Protein AF-A0A4U7F693-F1 (afdb_monomer_lite)

pLDDT: mean 80.77, std 19.8, range [21.69, 98.38]

Foldseek 3Di:
DDDDDDDDPDDDFDFDQDPVPRDTDTDDDLPDDLVVVLVVVLVSQVVDPDAQAEAEAAECAVVCVNVNLVSSLVSLVSNVPRPSHPYYHYDHQDDPVCLVSVVVRDQLLPAQDAHPDCLLVLLVVCCVVPVPLSVLQLVCLVVLLVLLVQQPDQWDFLQSSVVSDPDDPDDSVSSNSNVVSVCSSQQWHWDDDDPDGTITGSVSHDVSSSSNSSNNSSNVVVVVVVVVVVVPPDDD

Structure (mmCIF, N/CA/C/O backbone):
data_AF-A0A4U7F693-F1
#
_entry.id   AF-A0A4U7F693-F1
#
loop_
_atom_site.group_PDB
_atom_site.id
_atom_site.type_symbol
_atom_site.label_atom_id
_atom_site.label_alt_id
_atom_site.label_comp_id
_atom_site.label_asym_id
_atom_site.label_entity_id
_atom_site.label_seq_id
_atom_site.pdbx_PDB_ins_code
_atom_site.Cartn_x
_atom_site.Cartn_y
_atom_site.Cartn_z
_atom_site.occupancy
_atom_site.B_iso_or_equiv
_atom_site.auth_seq_id
_atom_site.auth_comp_id
_atom_site.auth_asym_id
_atom_site.auth_atom_id
_atom_site.pdbx_PDB_model_num
ATOM 1 N N . MET A 1 1 ? 5.829 -13.234 32.205 1.00 26.48 1 MET A N 1
ATOM 2 C CA . MET A 1 1 ? 5.461 -14.668 32.197 1.00 26.48 1 MET A CA 1
ATOM 3 C C . MET A 1 1 ? 4.014 -14.759 31.736 1.00 26.48 1 MET A C 1
ATOM 5 O O . MET A 1 1 ? 3.114 -14.464 32.514 1.00 26.48 1 MET A O 1
ATOM 9 N N . VAL A 1 2 ? 3.798 -15.001 30.441 1.00 24.45 2 VAL A N 1
ATOM 10 C CA . VAL A 1 2 ? 2.456 -15.057 29.842 1.00 24.45 2 VAL A CA 1
ATOM 11 C C . VAL A 1 2 ? 1.837 -16.402 30.211 1.00 24.45 2 VAL A C 1
ATOM 13 O O . VAL A 1 2 ? 2.404 -17.449 29.915 1.00 24.45 2 VAL A O 1
ATOM 16 N N . SER A 1 3 ? 0.716 -16.358 30.927 1.00 21.69 3 SER A N 1
ATOM 17 C CA . SER A 1 3 ? -0.093 -17.530 31.256 1.00 21.69 3 SER A CA 1
ATOM 18 C C . SER A 1 3 ? -1.279 -17.539 30.303 1.00 21.69 3 SER A C 1
ATOM 20 O O . SER A 1 3 ? -2.212 -16.755 30.476 1.00 21.69 3 SER A O 1
ATOM 22 N N . ALA A 1 4 ? -1.209 -18.382 29.275 1.00 25.22 4 ALA A N 1
ATOM 23 C CA . ALA A 1 4 ? -2.356 -18.730 28.454 1.00 25.22 4 ALA A CA 1
ATOM 24 C C . ALA A 1 4 ? -3.187 -19.746 29.247 1.00 25.22 4 ALA A C 1
ATOM 26 O O . ALA A 1 4 ? -2.765 -20.885 29.440 1.00 25.22 4 ALA A O 1
ATOM 27 N N . SER A 1 5 ? -4.329 -19.318 29.782 1.00 26.62 5 SER A N 1
ATOM 28 C CA . SER A 1 5 ? -5.324 -20.246 30.316 1.00 26.62 5 SER A CA 1
ATOM 29 C C . SER A 1 5 ? -6.389 -20.475 29.256 1.00 26.62 5 SER A C 1
ATOM 31 O O . SER A 1 5 ? -7.189 -19.600 28.948 1.00 26.62 5 SER A O 1
ATOM 33 N N . ASP A 1 6 ? -6.324 -21.676 28.700 1.00 41.75 6 ASP A N 1
ATOM 34 C CA . ASP A 1 6 ? -7.321 -22.345 27.879 1.00 41.75 6 ASP A CA 1
ATOM 35 C C . ASP A 1 6 ? -8.628 -22.512 28.676 1.00 41.75 6 ASP A C 1
ATOM 37 O O . ASP A 1 6 ? -8.666 -23.277 29.637 1.00 41.75 6 ASP A O 1
ATOM 41 N N . THR A 1 7 ? -9.669 -21.740 28.344 1.00 31.69 7 THR A N 1
ATOM 42 C CA . THR A 1 7 ? -11.104 -21.924 28.672 1.00 31.69 7 THR A CA 1
ATOM 43 C C . THR A 1 7 ? -11.836 -20.847 27.843 1.00 31.69 7 THR A C 1
ATOM 45 O O . THR A 1 7 ? -11.577 -19.672 28.041 1.00 31.69 7 THR A O 1
ATOM 48 N N . THR A 1 8 ? -12.635 -21.117 26.805 1.00 30.45 8 THR A N 1
ATOM 49 C CA . THR A 1 8 ? -13.915 -21.835 26.838 1.00 30.45 8 THR A CA 1
ATOM 50 C C . THR A 1 8 ? -14.321 -22.248 25.417 1.00 30.45 8 THR A C 1
ATOM 52 O O . THR A 1 8 ? -14.407 -21.432 24.504 1.00 30.45 8 THR A O 1
ATOM 55 N N . ARG A 1 9 ? -14.661 -23.526 25.255 1.00 36.31 9 ARG A N 1
ATOM 56 C CA . ARG A 1 9 ? -15.407 -24.072 24.119 1.00 36.31 9 ARG A CA 1
ATOM 57 C C . ARG A 1 9 ? -16.904 -23.799 24.352 1.00 36.31 9 ARG A C 1
ATOM 59 O O . ARG A 1 9 ? -17.487 -24.463 25.202 1.00 36.31 9 ARG A O 1
ATOM 66 N N . GLY A 1 10 ? -17.516 -22.888 23.585 1.00 28.47 10 GLY A N 1
ATOM 67 C CA . GLY A 1 10 ? -18.976 -22.836 23.381 1.00 28.47 10 GLY A CA 1
ATOM 68 C C . GLY A 1 10 ? -19.676 -21.475 23.557 1.00 28.47 10 GLY A C 1
ATOM 69 O O . GLY A 1 10 ? -19.821 -21.016 24.679 1.00 28.47 10 GLY A O 1
ATOM 70 N N . ALA A 1 11 ? -20.221 -20.977 22.437 1.00 36.28 11 ALA A N 1
ATOM 71 C CA . ALA A 1 11 ? -21.417 -20.134 22.255 1.00 36.28 11 ALA A CA 1
ATOM 72 C C . ALA A 1 11 ? -21.461 -18.673 22.775 1.00 36.28 11 ALA A C 1
ATOM 74 O O . ALA A 1 11 ? -21.316 -18.414 23.963 1.00 36.28 11 ALA A O 1
ATOM 75 N N . VAL A 1 12 ? -21.893 -17.793 21.850 1.00 37.78 12 VAL A N 1
ATOM 76 C CA . VAL A 1 12 ? -22.294 -16.375 21.986 1.00 37.78 12 VAL A CA 1
ATOM 77 C C . VAL A 1 12 ? -21.113 -15.426 22.193 1.00 37.78 12 VAL A C 1
ATOM 79 O O . VAL A 1 12 ? -20.331 -15.620 23.114 1.00 37.78 12 VAL A O 1
ATOM 82 N N . GLY A 1 13 ? -20.977 -14.404 21.337 1.00 41.41 13 GLY A N 1
ATOM 83 C CA . GLY A 1 13 ? -19.987 -13.335 21.498 1.00 41.41 13 GLY A CA 1
ATOM 84 C C . GLY A 1 13 ? -19.999 -12.782 22.925 1.00 41.41 13 GLY A C 1
ATOM 85 O O . GLY A 1 13 ? -20.939 -12.110 23.343 1.00 41.41 13 GLY A O 1
ATOM 86 N N . THR A 1 14 ? -18.980 -13.131 23.710 1.00 43.97 14 THR A N 1
ATOM 87 C CA . THR A 1 14 ? -18.835 -12.702 25.102 1.00 43.97 14 THR A CA 1
ATOM 88 C C . THR A 1 14 ? -17.721 -11.678 25.184 1.00 43.97 14 THR A C 1
ATOM 90 O O . THR A 1 14 ? -16.554 -12.037 25.031 1.00 43.97 14 THR A O 1
ATOM 93 N N . THR A 1 15 ? -18.070 -10.429 25.486 1.00 44.75 15 THR A N 1
ATOM 94 C CA . THR A 1 15 ? -17.107 -9.454 25.998 1.00 44.75 15 THR A CA 1
ATOM 95 C C . THR A 1 15 ? -16.721 -9.875 27.415 1.00 44.75 15 THR A C 1
ATOM 97 O O . THR A 1 15 ? -17.548 -9.818 28.327 1.00 44.75 15 THR A O 1
ATOM 100 N N . GLN A 1 16 ? -15.490 -10.345 27.618 1.00 47.66 16 GLN A N 1
ATOM 101 C CA . GLN A 1 16 ? -14.958 -10.585 28.963 1.00 47.66 16 GLN A CA 1
ATOM 102 C C . GLN A 1 16 ? -14.008 -9.455 29.348 1.00 47.66 16 GLN A C 1
ATOM 104 O O . GLN A 1 16 ? -13.037 -9.182 28.646 1.00 47.66 16 GLN A O 1
ATOM 109 N N . VAL A 1 17 ? -14.296 -8.810 30.480 1.00 49.47 17 VAL A N 1
ATOM 110 C CA . VAL A 1 17 ? -13.458 -7.764 31.074 1.00 49.47 17 VAL A CA 1
ATOM 111 C C . VAL A 1 17 ? -12.673 -8.382 32.223 1.00 49.47 17 VAL A C 1
ATOM 113 O O . VAL A 1 17 ? -13.266 -8.874 33.184 1.00 49.47 17 VAL A O 1
ATOM 116 N N . VAL A 1 18 ? -11.341 -8.363 32.147 1.00 46.78 18 VAL A N 1
ATOM 117 C CA . VAL A 1 18 ? -10.473 -8.835 33.237 1.00 46.78 18 VAL A CA 1
ATOM 118 C C . VAL A 1 18 ? -10.241 -7.674 34.217 1.00 46.78 18 VAL A C 1
ATOM 120 O O . VAL A 1 18 ? -9.455 -6.771 33.908 1.00 46.78 18 VAL A O 1
ATOM 123 N N . PRO A 1 19 ? -10.856 -7.674 35.421 1.00 43.34 19 PRO A N 1
ATOM 124 C CA . PRO A 1 19 ? -10.928 -6.482 36.281 1.00 43.34 19 PRO A CA 1
ATOM 125 C C . PRO A 1 19 ? -9.562 -5.990 36.772 1.00 43.34 19 PRO A C 1
ATOM 127 O O . PRO A 1 19 ? -9.376 -4.815 37.061 1.00 43.34 19 PRO A O 1
ATOM 130 N N . SER A 1 20 ? -8.584 -6.892 36.866 1.00 40.19 20 SER A N 1
ATOM 131 C CA . SER A 1 20 ? -7.237 -6.599 37.372 1.00 40.19 20 SER A CA 1
ATOM 132 C C . SER A 1 20 ? -6.244 -6.205 36.273 1.00 40.19 20 SER A C 1
ATOM 134 O O . SER A 1 20 ? -5.098 -5.893 36.587 1.00 40.19 20 SER A O 1
ATOM 136 N N . ARG A 1 21 ? -6.648 -6.267 34.994 1.00 46.03 21 ARG A N 1
ATOM 137 C CA . ARG A 1 21 ? -5.764 -6.032 33.838 1.00 46.03 21 ARG A CA 1
ATOM 138 C C . ARG A 1 21 ? -6.321 -5.062 32.788 1.00 46.03 21 ARG A C 1
ATOM 140 O O . ARG A 1 21 ? -5.640 -4.862 31.794 1.00 46.03 21 ARG A O 1
ATOM 147 N N . ARG A 1 22 ? -7.499 -4.453 33.009 1.00 54.78 22 ARG A N 1
ATOM 148 C CA . ARG A 1 22 ? -8.154 -3.498 32.079 1.00 54.78 22 ARG A CA 1
ATOM 149 C C . ARG A 1 22 ? -8.199 -3.996 30.626 1.00 54.78 22 ARG A C 1
ATOM 151 O O . ARG A 1 22 ? -8.076 -3.217 29.693 1.00 54.78 22 ARG A O 1
ATOM 158 N N . LEU A 1 23 ? -8.331 -5.308 30.447 1.00 52.53 23 LEU A N 1
ATOM 159 C CA . LEU A 1 23 ? -8.380 -5.942 29.137 1.00 52.53 23 LEU A CA 1
ATOM 160 C C . LEU A 1 23 ? -9.830 -6.342 28.875 1.00 52.53 23 LEU A C 1
ATOM 162 O O . LEU A 1 23 ? -10.379 -7.147 29.636 1.00 52.53 23 LEU A O 1
ATOM 166 N N . ALA A 1 24 ? -10.431 -5.772 27.834 1.00 58.06 24 ALA A N 1
ATOM 167 C CA . ALA A 1 24 ? -11.693 -6.227 27.273 1.00 58.06 24 ALA A CA 1
ATOM 168 C C . ALA A 1 24 ? -11.386 -6.997 25.987 1.00 58.06 24 ALA A C 1
ATOM 170 O O . ALA A 1 24 ? -10.659 -6.505 25.130 1.00 58.06 24 ALA A O 1
ATOM 171 N N . TYR A 1 25 ? -11.914 -8.211 25.867 1.00 57.28 25 TYR A N 1
ATOM 172 C CA . TYR A 1 25 ? -11.802 -8.997 24.643 1.00 57.28 25 TYR A CA 1
ATOM 173 C C . TYR A 1 25 ? -13.195 -9.300 24.113 1.00 57.28 25 TYR A C 1
ATOM 175 O O . TYR A 1 25 ? -14.030 -9.810 24.862 1.00 57.28 25 TYR A O 1
ATOM 183 N N . THR A 1 26 ? -13.428 -8.989 22.839 1.00 63.56 26 THR A N 1
ATOM 184 C CA . THR A 1 26 ? -14.692 -9.233 22.141 1.00 63.56 26 THR A CA 1
ATOM 185 C C . THR A 1 26 ? -14.423 -10.153 20.962 1.00 63.56 26 THR A C 1
ATOM 187 O O . THR A 1 26 ? -13.685 -9.803 20.046 1.00 63.56 26 THR A O 1
ATOM 190 N N . MET A 1 27 ? -15.044 -11.330 20.986 1.00 60.50 27 MET A N 1
ATOM 191 C CA . MET A 1 27 ? -15.051 -12.237 19.843 1.00 60.50 27 MET A CA 1
ATOM 192 C C . MET A 1 27 ? -16.124 -11.797 18.859 1.00 60.50 27 MET A C 1
ATOM 194 O O . MET A 1 27 ? -17.307 -11.805 19.199 1.00 60.50 27 MET A O 1
ATOM 198 N N . LEU A 1 28 ? -15.705 -11.446 17.647 1.00 63.47 28 LEU A N 1
ATOM 199 C CA . LEU A 1 28 ? -16.610 -11.193 16.535 1.00 63.47 28 LEU A CA 1
ATOM 200 C C . LEU A 1 28 ? -16.973 -12.533 15.898 1.00 63.47 28 LEU A C 1
ATOM 202 O O . LEU A 1 28 ? -16.106 -13.241 15.389 1.00 63.47 28 LEU A O 1
ATOM 206 N N . ASP A 1 29 ? -18.252 -12.894 15.940 1.00 64.69 29 ASP A N 1
ATOM 207 C CA . ASP A 1 29 ? -18.782 -13.983 15.123 1.00 64.69 29 ASP A CA 1
ATOM 208 C C . ASP A 1 29 ? -19.630 -13.437 13.970 1.00 64.69 29 ASP A C 1
ATOM 210 O O . ASP A 1 29 ? -20.032 -12.271 13.951 1.00 64.69 29 ASP A O 1
ATOM 214 N N . GLY A 1 30 ? -19.941 -14.303 13.003 1.00 58.97 30 GLY A N 1
ATOM 215 C CA . GLY A 1 30 ? -20.702 -13.934 11.810 1.00 58.97 30 GLY A CA 1
ATOM 216 C C . GLY A 1 30 ? -22.098 -13.356 12.082 1.00 58.97 30 GLY A C 1
ATOM 217 O O . GLY A 1 30 ? -22.688 -12.796 11.163 1.00 58.97 30 GLY A O 1
ATOM 218 N N . SER A 1 31 ? -22.629 -13.431 13.309 1.00 63.06 31 SER A N 1
ATOM 219 C CA . SER A 1 31 ? -23.922 -12.850 13.705 1.00 63.06 31 SER A CA 1
ATOM 220 C C . SER A 1 31 ? -23.810 -11.518 14.450 1.00 63.06 31 SER A C 1
ATOM 222 O O . SER A 1 31 ? -24.821 -10.854 14.671 1.00 63.06 31 SER A O 1
ATOM 224 N N . THR A 1 32 ? -22.593 -11.114 14.811 1.00 72.31 32 THR A N 1
ATOM 225 C CA . THR A 1 32 ? -22.339 -9.911 15.599 1.00 72.31 32 THR A CA 1
ATOM 226 C C . THR A 1 32 ? -22.577 -8.660 14.750 1.00 72.31 32 THR A C 1
ATOM 228 O O . THR A 1 32 ? -22.165 -8.588 13.588 1.00 72.31 32 THR A O 1
ATOM 231 N N . ASP A 1 33 ? -23.289 -7.685 15.307 1.00 81.19 33 ASP A N 1
ATOM 232 C CA . ASP A 1 33 ? -23.485 -6.379 14.685 1.00 81.19 33 ASP A CA 1
ATOM 233 C C . ASP A 1 33 ? -22.281 -5.476 14.990 1.00 81.19 33 ASP A C 1
ATOM 235 O O . ASP A 1 33 ? -21.952 -5.258 16.156 1.00 81.19 33 ASP A O 1
ATOM 239 N N . LEU A 1 34 ? -21.601 -4.995 13.945 1.00 81.06 34 LEU A N 1
ATOM 240 C CA . LEU A 1 34 ? -20.357 -4.231 14.080 1.00 81.06 34 LEU A CA 1
ATOM 241 C C . LEU A 1 34 ? -20.600 -2.858 14.719 1.00 81.06 34 LEU A C 1
ATOM 243 O O . LEU A 1 34 ? -19.761 -2.405 15.496 1.00 81.06 34 LEU A O 1
ATOM 247 N N . ASP A 1 35 ? -21.761 -2.250 14.465 1.00 81.19 35 ASP A N 1
ATOM 248 C CA . ASP A 1 35 ? -22.143 -0.972 15.075 1.00 81.19 35 ASP A CA 1
ATOM 249 C C . ASP A 1 35 ? -22.345 -1.148 16.585 1.00 81.19 35 ASP A C 1
ATOM 251 O O . ASP A 1 35 ? -21.748 -0.438 17.393 1.00 81.19 35 ASP A O 1
ATOM 255 N N . SER A 1 36 ? -23.078 -2.195 16.978 1.00 79.62 36 SER A N 1
ATOM 256 C CA . SER A 1 36 ? -23.250 -2.567 18.387 1.00 79.62 36 SER A CA 1
ATOM 257 C C . SER A 1 36 ? -21.917 -2.843 19.105 1.00 79.62 36 SER A C 1
ATOM 259 O O . SER A 1 36 ? -21.794 -2.580 20.302 1.00 79.62 36 SER A O 1
ATOM 261 N N . VAL A 1 37 ? -20.907 -3.374 18.402 1.00 81.00 37 VAL A N 1
ATOM 262 C CA . VAL A 1 37 ? -19.563 -3.575 18.971 1.00 81.00 37 VAL A CA 1
ATOM 263 C C . VAL A 1 37 ? -18.850 -2.245 19.174 1.00 81.00 37 VAL A C 1
ATOM 265 O O . VAL A 1 37 ? -18.295 -2.031 20.250 1.00 81.00 37 VAL A O 1
ATOM 268 N N . ALA A 1 38 ? -18.861 -1.359 18.176 1.00 81.81 38 ALA A N 1
ATOM 269 C CA . ALA A 1 38 ? -18.243 -0.040 18.292 1.00 81.81 38 ALA A CA 1
ATOM 270 C C . ALA A 1 38 ? -18.866 0.770 19.445 1.00 81.81 38 ALA A C 1
ATOM 272 O O . ALA A 1 38 ? -18.134 1.339 20.257 1.00 81.81 38 ALA A O 1
ATOM 273 N N . ASP A 1 39 ? -20.194 0.724 19.590 1.00 80.88 39 ASP A N 1
ATOM 274 C CA . ASP A 1 39 ? -20.922 1.349 20.700 1.00 80.88 39 ASP A CA 1
ATOM 275 C C . ASP A 1 39 ? -20.511 0.767 22.062 1.00 80.88 39 ASP A C 1
ATOM 277 O O . ASP A 1 39 ? -20.275 1.505 23.022 1.00 80.88 39 ASP A O 1
ATOM 281 N N . ALA A 1 40 ? -20.382 -0.561 22.157 1.00 80.88 40 ALA A N 1
ATOM 282 C CA . ALA A 1 40 ? -19.962 -1.226 23.388 1.00 80.88 40 ALA A CA 1
ATOM 283 C C . ALA A 1 40 ? -18.517 -0.873 23.779 1.00 80.88 40 ALA A C 1
ATOM 285 O O . ALA A 1 40 ? -18.234 -0.652 24.959 1.00 80.88 40 ALA A O 1
ATOM 286 N N . VAL A 1 41 ? -17.607 -0.795 22.801 1.00 80.62 41 VAL A N 1
ATOM 287 C CA . VAL A 1 41 ? -16.222 -0.355 23.027 1.00 80.62 41 VAL A CA 1
ATOM 288 C C . VAL A 1 41 ? -16.201 1.106 23.469 1.00 80.62 41 VAL A C 1
ATOM 290 O O . VAL A 1 41 ? -15.550 1.417 24.464 1.00 80.62 41 VAL A O 1
ATOM 293 N N . SER A 1 42 ? -16.954 1.984 22.802 1.00 82.19 42 SER A N 1
ATOM 294 C CA . SER A 1 42 ? -17.062 3.399 23.171 1.00 82.19 42 SER A CA 1
ATOM 295 C C . SER A 1 42 ? -17.536 3.582 24.614 1.00 82.19 42 SER A C 1
ATOM 297 O O . SER A 1 42 ? -16.890 4.293 25.385 1.00 82.19 42 SER A O 1
ATOM 299 N N . ALA A 1 43 ? -18.603 2.883 25.014 1.00 79.69 43 ALA A N 1
ATOM 300 C CA . ALA A 1 43 ? -19.099 2.918 26.388 1.00 79.69 43 ALA A CA 1
ATOM 301 C C . ALA A 1 43 ? -18.031 2.456 27.391 1.00 79.69 43 ALA A C 1
ATOM 303 O O . ALA A 1 43 ? -17.853 3.073 28.438 1.00 79.69 43 ALA A O 1
ATOM 304 N N . HIS A 1 44 ? -17.276 1.406 27.052 1.00 75.44 44 HIS A N 1
ATOM 305 C CA . HIS A 1 44 ? -16.220 0.909 27.925 1.00 75.44 44 HIS A CA 1
ATOM 306 C C . HIS A 1 44 ? -15.074 1.909 28.092 1.00 75.44 44 HIS A C 1
ATOM 308 O O . HIS A 1 44 ? -14.623 2.113 29.213 1.00 75.44 44 HIS A O 1
ATOM 314 N N . VAL A 1 45 ? -14.615 2.540 27.007 1.00 76.62 45 VAL A N 1
ATOM 315 C CA . VAL A 1 45 ? -13.518 3.522 27.043 1.00 76.62 45 VAL A CA 1
ATOM 316 C C . VAL A 1 45 ? -13.860 4.695 27.964 1.00 76.62 45 VAL A C 1
ATOM 318 O O . VAL A 1 45 ? -13.024 5.092 28.772 1.00 76.62 45 VAL A O 1
ATOM 321 N N . VAL A 1 46 ? -15.099 5.195 27.900 1.00 76.38 46 VAL A N 1
ATOM 322 C CA . VAL A 1 46 ? -15.580 6.298 28.752 1.00 76.38 46 VAL A CA 1
ATOM 323 C C . VAL A 1 46 ? -15.581 5.925 30.241 1.00 76.38 46 VAL A C 1
ATOM 325 O O . VAL A 1 46 ? -15.325 6.777 31.092 1.00 76.38 46 VAL A O 1
ATOM 328 N N . ASP A 1 47 ? -15.831 4.657 30.563 1.00 70.44 47 ASP A N 1
ATOM 329 C CA . ASP A 1 47 ? -15.925 4.169 31.942 1.00 70.44 47 ASP A CA 1
ATOM 330 C C . ASP A 1 47 ? -14.554 3.843 32.578 1.00 70.44 47 ASP A C 1
ATOM 332 O O . ASP A 1 47 ? -14.472 3.568 33.781 1.00 70.44 47 ASP A O 1
ATOM 336 N N . VAL A 1 48 ? -13.455 3.851 31.809 1.00 70.06 48 VAL A N 1
ATOM 337 C CA . VAL A 1 48 ? -12.113 3.545 32.331 1.00 70.06 48 VAL A CA 1
ATOM 338 C C . VAL A 1 48 ? -11.524 4.753 33.067 1.00 70.06 48 VAL A C 1
ATOM 340 O O . VAL A 1 48 ? -11.077 5.727 32.472 1.00 70.06 48 VAL A O 1
ATOM 343 N N . GLU A 1 49 ? -11.407 4.657 34.393 1.00 66.31 49 GLU A N 1
ATOM 344 C CA . GLU A 1 49 ? -10.676 5.650 35.190 1.00 66.31 49 GLU A CA 1
ATOM 345 C C . GLU A 1 49 ? -9.153 5.512 35.012 1.00 66.31 49 GLU A C 1
ATOM 347 O O . GLU A 1 49 ? -8.586 4.439 35.225 1.00 66.31 49 GLU A O 1
ATOM 352 N N . GLY A 1 50 ? -8.432 6.595 34.715 1.00 73.69 50 GLY A N 1
ATOM 353 C CA . GLY A 1 50 ? -6.961 6.622 34.680 1.00 73.69 50 GLY A CA 1
ATOM 354 C C . GLY A 1 50 ? -6.395 6.902 33.288 1.00 73.69 50 GLY A C 1
ATOM 355 O O . GLY A 1 50 ? -6.886 7.789 32.603 1.00 73.69 50 GLY A O 1
ATOM 356 N N . ALA A 1 51 ? -5.319 6.207 32.902 1.00 72.44 51 ALA A N 1
ATOM 357 C CA . ALA A 1 51 ? -4.726 6.372 31.573 1.00 72.44 51 ALA A CA 1
ATOM 358 C C . ALA A 1 51 ? -5.671 5.854 30.478 1.00 72.44 51 ALA A C 1
ATOM 360 O O . ALA A 1 51 ? -6.317 4.819 30.677 1.00 72.44 51 ALA A O 1
ATOM 361 N N . ALA A 1 52 ? -5.701 6.566 29.346 1.00 79.12 52 ALA A N 1
ATOM 362 C CA . ALA A 1 52 ? -6.466 6.200 28.159 1.00 79.12 52 ALA A CA 1
ATOM 363 C C . ALA A 1 52 ? -6.134 4.754 27.729 1.00 79.12 52 ALA A C 1
ATOM 365 O O . ALA A 1 52 ? -4.948 4.425 27.611 1.00 79.12 52 ALA A O 1
ATOM 366 N N . PRO A 1 53 ? -7.132 3.870 27.551 1.00 81.31 53 PRO A N 1
ATOM 367 C CA . PRO A 1 53 ? -6.895 2.498 27.111 1.00 81.31 53 PRO A CA 1
ATOM 368 C C . PRO A 1 53 ? -6.453 2.450 25.643 1.00 81.31 53 PRO A C 1
ATOM 370 O O . PRO A 1 53 ? -6.787 3.339 24.866 1.00 81.31 53 PRO A O 1
ATOM 373 N N . SER A 1 54 ? -5.758 1.382 25.250 1.00 82.00 54 SER A N 1
ATOM 374 C CA . SER A 1 54 ? -5.570 1.022 23.838 1.00 82.00 54 SER A CA 1
ATOM 375 C C . SER A 1 54 ? -6.629 -0.000 23.426 1.00 82.00 54 SER A C 1
ATOM 377 O O . SER A 1 54 ? -6.985 -0.885 24.211 1.00 82.00 54 SER A O 1
ATOM 379 N N . VAL A 1 55 ? -7.121 0.103 22.196 1.00 82.75 55 VAL A N 1
ATOM 380 C CA . VAL A 1 55 ? -8.063 -0.848 21.599 1.00 82.75 55 VAL A CA 1
ATOM 381 C C . VAL A 1 55 ? -7.297 -1.729 20.625 1.00 82.75 55 VAL A C 1
ATOM 383 O O . VAL A 1 55 ? -6.599 -1.224 19.755 1.00 82.75 55 VAL A O 1
ATOM 386 N N . VAL A 1 56 ? -7.435 -3.046 20.760 1.00 83.19 56 VAL A N 1
ATOM 387 C CA . VAL A 1 56 ? -6.796 -4.011 19.859 1.00 83.19 56 VAL A CA 1
ATOM 388 C C . VAL A 1 56 ? -7.869 -4.874 19.212 1.00 83.19 56 VAL A C 1
ATOM 390 O O . VAL A 1 56 ? -8.645 -5.536 19.904 1.00 83.19 56 VAL A O 1
ATOM 393 N N . VAL A 1 57 ? -7.901 -4.875 17.884 1.00 84.94 57 VAL A N 1
ATOM 394 C CA . VAL A 1 57 ? -8.645 -5.833 17.066 1.00 84.94 57 VAL A CA 1
ATOM 395 C C . VAL A 1 57 ? -7.653 -6.902 16.628 1.00 84.94 57 VAL A C 1
ATOM 397 O O . VAL A 1 57 ? -6.693 -6.587 15.941 1.00 84.94 57 VAL A O 1
ATOM 400 N N . ASP A 1 58 ? -7.862 -8.147 17.051 1.00 83.06 58 ASP A N 1
ATOM 401 C CA . ASP A 1 58 ? -6.903 -9.246 16.846 1.00 83.06 58 ASP A CA 1
ATOM 402 C C . ASP A 1 58 ? -6.700 -9.595 15.362 1.00 83.06 58 ASP A C 1
ATOM 404 O O . ASP A 1 58 ? -5.579 -9.594 14.866 1.00 83.06 58 ASP A O 1
ATOM 408 N N . ASP A 1 59 ? -7.790 -9.854 14.637 1.00 84.00 59 ASP A N 1
ATOM 409 C CA . ASP A 1 59 ? -7.747 -10.110 13.198 1.00 84.00 59 ASP A CA 1
ATOM 410 C C . ASP A 1 59 ? -9.047 -9.652 12.530 1.00 84.00 59 ASP A C 1
ATOM 412 O O . ASP A 1 59 ? -10.133 -10.165 12.820 1.00 84.00 59 ASP A O 1
ATOM 416 N N . VAL A 1 60 ? -8.943 -8.685 11.619 1.00 87.25 60 VAL A N 1
ATOM 417 C CA . VAL A 1 60 ? -10.086 -8.173 10.855 1.00 87.25 60 VAL A CA 1
ATOM 418 C C . VAL A 1 60 ? -10.379 -9.000 9.598 1.00 87.25 60 VAL A C 1
ATOM 420 O O . VAL A 1 60 ? -11.459 -8.882 9.020 1.00 87.25 60 VAL A O 1
ATOM 423 N N . THR A 1 61 ? -9.466 -9.875 9.164 1.00 85.88 61 THR A N 1
ATOM 424 C CA . THR A 1 61 ? -9.617 -10.636 7.916 1.00 85.88 61 THR A CA 1
ATOM 425 C C . THR A 1 61 ? -10.894 -11.484 7.858 1.00 85.88 61 THR A C 1
ATOM 427 O O . THR A 1 61 ? -11.541 -11.478 6.812 1.00 85.88 61 THR A O 1
ATOM 430 N N . PRO A 1 62 ? -11.335 -12.181 8.925 1.00 83.81 62 PRO A N 1
ATOM 431 C CA . PRO A 1 62 ? -12.614 -12.892 8.898 1.00 83.81 62 PRO A CA 1
ATOM 432 C C . PRO A 1 62 ? -13.812 -11.957 8.682 1.00 83.81 62 PRO A C 1
ATOM 434 O O . PRO A 1 62 ? -14.712 -12.283 7.915 1.00 83.81 62 PRO A O 1
ATOM 437 N N . VAL A 1 63 ? -13.799 -10.773 9.305 1.00 85.25 63 VAL A N 1
ATOM 438 C CA . VAL A 1 63 ? -14.851 -9.757 9.136 1.00 85.25 63 VAL A CA 1
ATOM 439 C C . VAL A 1 63 ? -14.855 -9.235 7.704 1.00 85.25 63 VAL A C 1
ATOM 441 O O . VAL A 1 63 ? -15.916 -9.118 7.097 1.00 85.25 63 VAL A O 1
ATOM 444 N N . LEU A 1 64 ? -13.669 -9.004 7.143 1.00 87.38 64 LEU A N 1
ATOM 445 C CA . LEU A 1 64 ? -13.492 -8.572 5.765 1.00 87.38 64 LEU A CA 1
ATOM 446 C C . LEU A 1 64 ? -14.057 -9.587 4.769 1.00 87.38 64 LEU A C 1
ATOM 448 O O . LEU A 1 64 ? -14.803 -9.212 3.869 1.00 87.38 64 LEU A O 1
ATOM 452 N N . VAL A 1 65 ? -13.769 -10.874 4.976 1.00 85.81 65 VAL A N 1
ATOM 453 C CA . VAL A 1 65 ? -14.268 -11.970 4.132 1.00 85.81 65 VAL A CA 1
ATOM 454 C C . VAL A 1 65 ? -15.786 -12.137 4.254 1.00 85.81 65 VAL A C 1
ATOM 456 O O . VAL A 1 65 ? -16.464 -12.321 3.243 1.00 85.81 65 VAL A O 1
ATOM 459 N N . ASP A 1 66 ? -16.333 -12.056 5.467 1.00 85.69 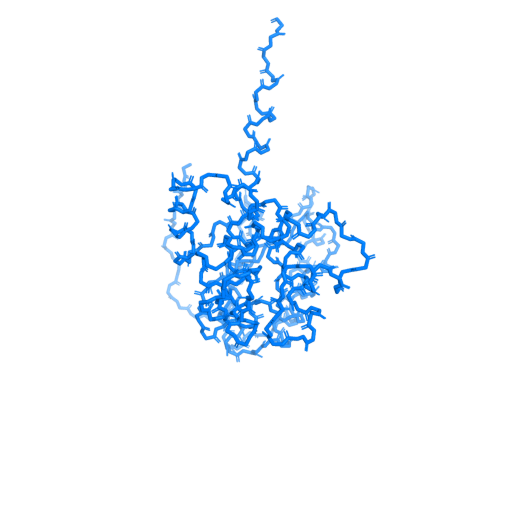66 ASP A N 1
ATOM 460 C CA . ASP A 1 66 ? -17.751 -12.340 5.712 1.00 85.69 66 ASP A CA 1
ATOM 461 C C . ASP A 1 66 ? -18.670 -11.139 5.429 1.00 85.69 66 ASP A C 1
ATOM 463 O O . ASP A 1 66 ? -19.825 -11.318 5.032 1.00 85.69 66 ASP A O 1
ATOM 467 N N . ARG A 1 67 ? -18.195 -9.910 5.672 1.00 85.81 67 ARG A N 1
ATOM 468 C CA . ARG A 1 67 ? -18.998 -8.671 5.630 1.00 85.81 67 ARG A CA 1
ATOM 469 C C . ARG A 1 67 ? -18.566 -7.691 4.540 1.00 85.81 67 ARG A C 1
ATOM 471 O O . ARG A 1 67 ? -19.324 -6.773 4.232 1.00 85.81 67 ARG A O 1
ATOM 478 N N . GLY A 1 68 ? -17.403 -7.901 3.930 1.00 89.56 68 GLY A N 1
ATOM 479 C CA . GLY A 1 68 ? -16.880 -7.082 2.842 1.00 89.56 68 GLY A CA 1
ATOM 480 C C . GLY A 1 68 ? -16.169 -5.806 3.295 1.00 89.56 68 GLY A C 1
ATOM 481 O O . GLY A 1 68 ? -16.194 -5.411 4.467 1.00 89.56 68 GLY A O 1
ATOM 482 N N . LEU A 1 69 ? -15.535 -5.156 2.317 1.00 92.25 69 LEU A N 1
ATOM 483 C CA . LEU A 1 69 ? -14.694 -3.972 2.482 1.00 92.25 69 LEU A CA 1
ATOM 484 C C . LEU A 1 69 ? -15.423 -2.793 3.139 1.00 92.25 69 LEU A C 1
ATOM 486 O O . LEU A 1 69 ? -14.923 -2.246 4.115 1.00 92.25 69 LEU A O 1
ATOM 490 N N . ASP A 1 70 ? -16.614 -2.433 2.656 1.00 92.50 70 ASP A N 1
ATOM 491 C CA . ASP A 1 70 ? -17.334 -1.236 3.121 1.00 92.50 70 ASP A CA 1
ATOM 492 C C . ASP A 1 70 ? -17.730 -1.324 4.603 1.00 92.50 70 ASP A C 1
ATOM 494 O O . ASP A 1 70 ? -17.544 -0.374 5.371 1.00 92.50 70 ASP A O 1
ATOM 498 N N . ALA A 1 71 ? -18.258 -2.477 5.022 1.00 90.56 71 ALA A N 1
ATOM 499 C CA . ALA A 1 71 ? -18.658 -2.709 6.408 1.00 90.56 71 ALA A CA 1
ATOM 500 C C . ALA A 1 71 ? -17.437 -2.742 7.335 1.00 90.56 71 ALA A C 1
ATOM 502 O O . ALA A 1 71 ? -17.448 -2.143 8.409 1.00 90.56 71 ALA A O 1
ATOM 503 N N . THR A 1 72 ? -16.363 -3.393 6.889 1.00 91.31 72 THR A N 1
ATOM 504 C CA . THR A 1 72 ? -15.110 -3.480 7.645 1.00 91.31 72 THR A CA 1
ATOM 505 C C . THR A 1 72 ? -14.435 -2.119 7.775 1.00 91.31 72 THR A C 1
ATOM 507 O O . THR A 1 72 ? -14.014 -1.744 8.866 1.00 91.31 72 THR A O 1
ATOM 510 N N . GLY A 1 73 ? -14.388 -1.343 6.693 1.00 92.06 73 GLY A N 1
ATOM 511 C CA . GLY A 1 73 ? -13.849 0.013 6.698 1.00 92.06 73 GLY A CA 1
ATOM 512 C C . GLY A 1 73 ? -14.647 0.942 7.603 1.00 92.06 73 GLY A C 1
ATOM 513 O O . GLY A 1 73 ? -14.056 1.693 8.374 1.00 92.06 73 GLY A O 1
ATOM 514 N N . SER A 1 74 ? -15.978 0.839 7.587 1.00 92.50 74 SER A N 1
ATOM 515 C CA . SER A 1 74 ? -16.840 1.606 8.498 1.00 92.50 74 SER A CA 1
ATOM 516 C C . SER A 1 74 ? -16.577 1.251 9.963 1.00 92.50 74 SER A C 1
ATOM 518 O O . SER A 1 74 ? -16.475 2.143 10.800 1.00 92.50 74 SER A O 1
ATOM 520 N N . PHE A 1 75 ? -16.394 -0.037 10.263 1.00 90.50 75 PHE A N 1
ATOM 521 C CA . PHE A 1 75 ? -16.062 -0.511 11.605 1.00 90.50 75 PHE A CA 1
ATOM 522 C C . PHE A 1 75 ? -14.692 -0.008 12.086 1.00 90.50 75 PHE A C 1
ATOM 524 O O . PHE A 1 75 ? -14.594 0.561 13.172 1.00 90.50 75 PHE A O 1
ATOM 531 N N . VAL A 1 76 ? -13.644 -0.152 11.268 1.00 91.19 76 VAL A N 1
ATOM 532 C CA . VAL A 1 76 ? -12.294 0.344 11.595 1.00 91.19 76 VAL A CA 1
ATOM 533 C C . VAL A 1 76 ? -12.302 1.864 11.777 1.00 91.19 76 VAL A C 1
ATOM 535 O O . VAL A 1 76 ? -11.722 2.368 12.737 1.00 91.19 76 VAL A O 1
ATOM 538 N N . ALA A 1 77 ? -13.011 2.599 10.916 1.00 91.44 77 ALA A N 1
ATOM 539 C CA . ALA A 1 77 ? -13.150 4.047 11.036 1.00 91.44 77 ALA A CA 1
ATOM 540 C C . ALA A 1 77 ? -13.896 4.462 12.314 1.00 91.44 77 ALA A C 1
ATOM 542 O O . ALA A 1 77 ? -13.489 5.419 12.972 1.00 91.44 77 ALA A O 1
ATOM 543 N N . ALA A 1 78 ? -14.954 3.737 12.692 1.00 89.94 78 ALA A N 1
ATOM 544 C CA . ALA A 1 78 ? -15.680 3.987 13.933 1.00 89.94 78 ALA A CA 1
ATOM 545 C C . ALA A 1 78 ? -14.760 3.825 15.151 1.00 89.94 78 ALA A C 1
ATOM 547 O O . ALA A 1 78 ? -14.700 4.726 15.988 1.00 89.94 78 ALA A O 1
ATOM 548 N N . LEU A 1 79 ? -13.973 2.744 15.205 1.00 88.75 79 LEU A N 1
ATOM 549 C CA . LEU A 1 79 ? -12.984 2.536 16.267 1.00 88.75 79 LEU A CA 1
ATOM 550 C C . LEU A 1 79 ? -11.900 3.623 16.272 1.00 88.75 79 LEU A C 1
ATOM 552 O O . LEU A 1 79 ? -11.592 4.168 17.328 1.00 88.75 79 LEU A O 1
ATOM 556 N N . GLY A 1 80 ? -11.366 3.991 15.105 1.00 86.38 80 GLY A N 1
ATOM 557 C CA . GLY A 1 80 ? -10.366 5.057 14.977 1.00 86.38 80 GLY A CA 1
ATOM 558 C C . GLY A 1 80 ? -10.881 6.453 15.354 1.00 86.38 80 GLY A C 1
ATOM 559 O O . GLY A 1 80 ? -10.087 7.352 15.615 1.00 86.38 80 GLY A O 1
ATOM 560 N N . SER A 1 81 ? -12.203 6.644 15.400 1.00 89.00 81 SER A N 1
ATOM 561 C CA . SER A 1 81 ? -12.842 7.909 15.787 1.00 89.00 81 SER A CA 1
ATOM 562 C C . SER A 1 81 ? -13.140 8.038 17.285 1.00 89.00 81 SER A C 1
ATOM 564 O O . SER A 1 81 ? -13.635 9.081 17.719 1.00 89.00 81 SER A O 1
ATOM 566 N N . LEU A 1 82 ? -12.853 7.000 18.079 1.00 86.06 82 LEU A N 1
ATOM 567 C CA . LEU A 1 82 ? -13.078 7.013 19.521 1.00 86.06 82 LEU A CA 1
ATOM 568 C C . LEU A 1 82 ? -12.191 8.064 20.202 1.00 86.06 82 LEU A C 1
ATOM 570 O O . LEU A 1 82 ? -10.972 8.080 20.031 1.00 86.06 82 LEU A O 1
ATOM 574 N N . SER A 1 83 ? -12.804 8.935 21.008 1.00 80.69 83 SER A N 1
ATOM 575 C CA . SER A 1 83 ? -12.062 9.819 21.905 1.00 80.69 83 SER A CA 1
ATOM 576 C C . SER A 1 83 ? -11.537 9.039 23.109 1.00 80.69 83 SER A C 1
ATOM 578 O O . SER A 1 83 ? -12.056 7.978 23.447 1.00 80.69 83 SER A O 1
ATOM 580 N N . ASP A 1 84 ? -10.513 9.580 23.771 1.00 83.25 84 ASP A N 1
ATOM 581 C CA . ASP A 1 84 ? -9.994 9.050 25.040 1.00 83.25 84 ASP A CA 1
ATOM 582 C C . ASP A 1 84 ? -9.398 7.633 24.949 1.00 83.25 84 ASP A C 1
ATOM 584 O O . ASP A 1 84 ?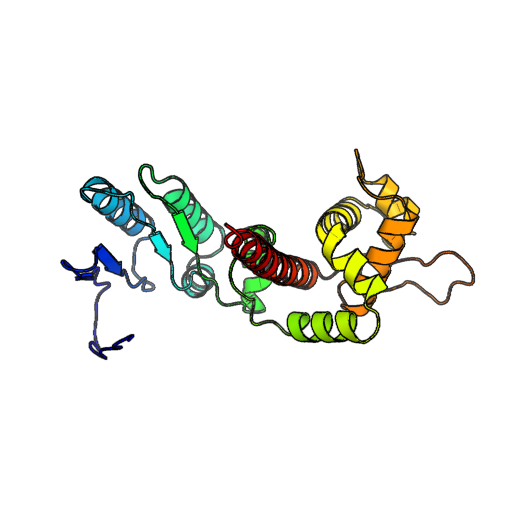 -9.183 6.970 25.962 1.00 83.25 84 ASP A O 1
ATOM 588 N N . VAL A 1 85 ? -9.063 7.199 23.732 1.00 80.75 85 VAL A N 1
ATOM 589 C CA . VAL A 1 85 ? -8.257 6.011 23.439 1.00 80.75 85 VAL A CA 1
ATOM 590 C C . VAL A 1 85 ? -6.823 6.459 23.153 1.00 80.75 85 VAL A C 1
ATOM 592 O O . VAL A 1 85 ? -6.604 7.459 22.471 1.00 80.75 85 VAL A O 1
ATOM 595 N N . ALA A 1 86 ? -5.838 5.740 23.689 1.00 83.62 86 ALA A N 1
ATOM 596 C CA . ALA A 1 86 ? -4.428 6.014 23.416 1.00 83.62 86 ALA A CA 1
ATOM 597 C C . ALA A 1 86 ? -4.052 5.630 21.977 1.00 83.62 86 ALA A C 1
ATOM 599 O O . ALA A 1 86 ? -3.323 6.359 21.311 1.00 83.62 86 ALA A O 1
ATOM 600 N N . GLU A 1 87 ? -4.561 4.487 21.517 1.00 85.38 87 GLU A N 1
ATOM 601 C CA . GLU A 1 87 ? -4.247 3.885 20.224 1.00 85.38 87 GLU A CA 1
ATOM 602 C C . GLU A 1 87 ? -5.299 2.838 19.831 1.00 85.38 87 GLU A C 1
ATOM 604 O O . GLU A 1 87 ? -5.849 2.149 20.697 1.00 85.38 87 GLU A O 1
ATOM 609 N N . VAL A 1 88 ? -5.529 2.682 18.526 1.00 85.62 88 VAL A N 1
ATOM 610 C CA . VAL A 1 88 ? -6.290 1.569 17.951 1.00 85.62 88 VAL A CA 1
ATOM 611 C C . VAL A 1 88 ? -5.357 0.739 17.073 1.00 85.62 88 VAL A C 1
ATOM 613 O O . VAL A 1 88 ? -4.912 1.212 16.033 1.00 85.62 88 VAL A O 1
ATOM 616 N N . VAL A 1 89 ? -5.102 -0.505 17.474 1.00 86.00 89 VAL A N 1
ATOM 617 C CA . VAL A 1 89 ? -4.313 -1.479 16.709 1.00 86.00 89 VAL A CA 1
ATOM 618 C C . VAL A 1 89 ? -5.261 -2.458 16.039 1.00 86.00 89 VAL A C 1
ATOM 620 O O . VAL A 1 89 ? -6.118 -3.048 16.700 1.00 86.00 89 VAL A O 1
ATOM 623 N N . VAL A 1 90 ? -5.103 -2.657 14.734 1.00 87.62 90 VAL A N 1
ATOM 624 C CA . VAL A 1 90 ? -5.903 -3.615 13.967 1.00 87.62 90 VAL A CA 1
ATOM 625 C C . VAL A 1 90 ? -4.982 -4.645 13.336 1.00 87.62 90 VAL A C 1
ATOM 627 O O . VAL A 1 90 ? -4.276 -4.361 12.373 1.00 87.62 90 VAL A O 1
ATOM 630 N N . GLY A 1 91 ? -5.005 -5.857 13.877 1.00 86.00 91 GLY A N 1
ATOM 631 C CA . GLY A 1 91 ? -4.363 -7.005 13.272 1.00 86.00 91 GLY A CA 1
ATOM 632 C C . GLY A 1 91 ? -5.119 -7.466 12.029 1.00 86.00 91 GLY A C 1
ATOM 633 O O . GLY A 1 91 ? -6.348 -7.370 11.921 1.00 86.00 91 GLY A O 1
ATOM 634 N N . CYS A 1 92 ? -4.358 -7.946 11.053 1.00 82.38 92 CYS A N 1
ATOM 635 C CA . CYS A 1 92 ? -4.887 -8.444 9.797 1.00 82.38 92 CYS A CA 1
ATOM 636 C C . CYS A 1 92 ? -4.027 -9.601 9.297 1.00 82.38 92 CYS A C 1
ATOM 638 O O . CYS A 1 92 ? -2.855 -9.423 8.956 1.00 82.38 92 CYS A O 1
ATOM 640 N N . SER A 1 93 ? -4.620 -10.784 9.190 1.00 82.12 93 SER A N 1
ATOM 641 C CA . SER A 1 93 ?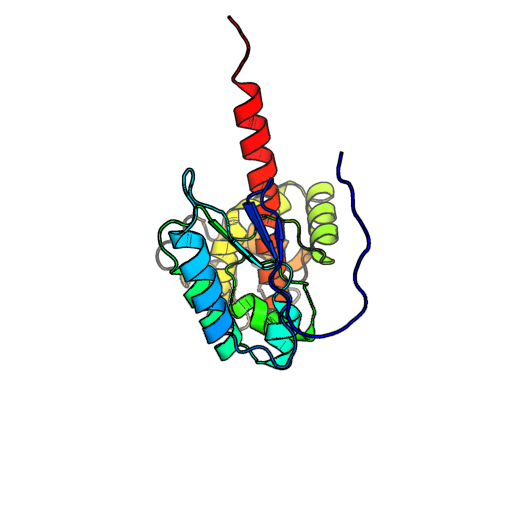 -3.973 -11.916 8.535 1.00 82.12 93 SER A CA 1
ATOM 642 C C . SER A 1 93 ? -3.871 -11.671 7.028 1.00 82.12 93 SER A C 1
ATOM 644 O O . SER A 1 93 ? -4.877 -11.592 6.323 1.00 82.12 93 SER A O 1
ATOM 646 N N . TYR A 1 94 ? -2.657 -11.616 6.481 1.00 75.69 94 TYR A N 1
ATOM 647 C CA . TYR A 1 94 ? -2.510 -11.522 5.030 1.00 75.69 94 TYR A CA 1
ATOM 648 C C . TYR A 1 94 ? -3.021 -12.806 4.354 1.00 75.69 94 TYR A C 1
ATOM 650 O O . TYR A 1 94 ? -2.509 -13.904 4.583 1.00 75.69 94 TYR A O 1
ATOM 658 N N . ARG A 1 95 ? -4.026 -12.663 3.485 1.00 81.81 95 ARG A N 1
ATOM 659 C CA . ARG A 1 95 ? -4.519 -13.719 2.593 1.00 81.81 95 ARG A CA 1
ATOM 660 C C . ARG A 1 95 ? -4.599 -13.181 1.179 1.00 81.81 95 ARG A C 1
ATOM 662 O O . ARG A 1 95 ? -5.033 -12.049 0.983 1.00 81.81 95 ARG A O 1
ATOM 669 N N . LEU A 1 96 ? -4.222 -13.997 0.197 1.00 80.06 96 LEU A N 1
ATOM 670 C CA . LEU A 1 96 ? -4.178 -13.567 -1.201 1.00 80.06 96 LEU A CA 1
ATOM 671 C C . LEU A 1 96 ? -5.556 -13.091 -1.687 1.00 80.06 96 LEU A C 1
ATOM 673 O O . LEU A 1 96 ? -5.653 -12.086 -2.378 1.00 80.06 96 LEU A O 1
ATOM 677 N N . GLU A 1 97 ? -6.624 -13.775 -1.276 1.00 82.94 97 GLU A N 1
ATOM 678 C CA . GLU A 1 97 ? -8.004 -13.416 -1.605 1.00 82.94 97 GLU A CA 1
ATOM 679 C C . GLU A 1 97 ? -8.486 -12.101 -0.971 1.00 82.94 97 GLU A C 1
ATOM 681 O O . GLU A 1 97 ? -9.425 -11.504 -1.487 1.00 82.94 97 GLU A O 1
ATOM 686 N N . ALA A 1 98 ? -7.847 -11.644 0.110 1.00 84.12 98 ALA A N 1
ATOM 687 C CA . ALA A 1 98 ? -8.188 -10.411 0.818 1.00 84.12 98 ALA A CA 1
ATOM 688 C C . ALA A 1 98 ? -7.183 -9.275 0.555 1.00 84.12 98 ALA A C 1
ATOM 690 O O . ALA A 1 98 ? -7.394 -8.156 1.009 1.00 84.12 98 ALA A O 1
ATOM 691 N N . ALA A 1 99 ? -6.089 -9.535 -0.171 1.00 85.81 99 ALA A N 1
ATOM 692 C CA . ALA A 1 99 ? -4.963 -8.611 -0.301 1.00 85.81 99 ALA A CA 1
ATOM 693 C C . ALA A 1 99 ? -5.364 -7.241 -0.872 1.00 85.81 99 ALA A C 1
ATOM 695 O O . ALA A 1 99 ? -4.925 -6.211 -0.360 1.00 85.81 99 ALA A O 1
ATOM 696 N N . ALA A 1 100 ? -6.241 -7.223 -1.879 1.00 90.12 100 ALA A N 1
ATOM 697 C CA . ALA A 1 100 ? -6.742 -5.985 -2.470 1.00 90.12 100 ALA A CA 1
ATOM 698 C C . ALA A 1 100 ? -7.573 -5.156 -1.476 1.00 90.12 100 ALA A C 1
ATOM 700 O O . ALA A 1 100 ? -7.423 -3.936 -1.415 1.00 90.12 100 ALA A O 1
ATOM 701 N N . ASP A 1 101 ? -8.408 -5.819 -0.677 1.00 91.00 101 ASP A N 1
ATOM 702 C CA . ASP A 1 101 ? -9.243 -5.165 0.327 1.00 91.00 101 ASP A CA 1
ATOM 703 C C . ASP A 1 101 ? -8.392 -4.648 1.497 1.00 91.00 101 ASP A C 1
ATOM 705 O O . ASP A 1 101 ? -8.552 -3.507 1.922 1.00 91.00 101 ASP A O 1
ATOM 709 N N . VAL A 1 102 ? -7.411 -5.433 1.957 1.00 88.06 102 VAL A N 1
ATOM 710 C CA . VAL A 1 102 ? -6.422 -5.017 2.968 1.00 88.06 102 VAL A CA 1
ATOM 711 C C . VAL A 1 102 ? -5.644 -3.791 2.495 1.00 88.06 102 VAL A C 1
ATOM 713 O O . VAL A 1 102 ? -5.550 -2.805 3.224 1.00 88.06 102 VAL A O 1
ATOM 716 N N . ARG A 1 103 ? -5.160 -3.806 1.247 1.00 90.75 103 ARG A N 1
ATOM 717 C CA . ARG A 1 103 ? -4.487 -2.658 0.624 1.00 90.75 103 ARG A CA 1
ATOM 718 C C . ARG A 1 103 ? -5.379 -1.422 0.547 1.00 90.75 103 ARG A C 1
ATOM 720 O O . ARG A 1 103 ? -4.867 -0.308 0.588 1.00 90.75 103 ARG A O 1
ATOM 727 N N . SER A 1 104 ? -6.690 -1.602 0.401 1.00 91.25 104 SER A N 1
ATOM 728 C CA . SER A 1 104 ? -7.642 -0.492 0.377 1.00 91.25 104 SER A CA 1
ATOM 729 C C . SER A 1 104 ? -7.946 0.073 1.766 1.00 91.25 104 SER A C 1
ATOM 731 O O . SER A 1 104 ? -8.376 1.222 1.850 1.00 91.25 104 SER A O 1
ATOM 733 N N . LEU A 1 105 ? -7.785 -0.721 2.826 1.00 89.81 105 LEU A N 1
ATOM 734 C CA . LEU A 1 105 ? -8.092 -0.319 4.201 1.00 89.81 105 LEU A CA 1
ATOM 735 C C . LEU A 1 105 ? -6.910 0.323 4.918 1.00 89.81 105 LEU A C 1
ATOM 737 O O . LEU A 1 105 ? -7.114 1.239 5.709 1.00 89.81 105 LEU A O 1
ATOM 741 N N . PHE A 1 106 ? -5.697 -0.160 4.660 1.00 90.00 106 PHE A N 1
ATOM 742 C CA . PHE A 1 106 ? -4.522 0.191 5.450 1.00 90.00 106 PHE A CA 1
ATOM 743 C C . PHE A 1 106 ? -3.427 0.783 4.566 1.00 90.00 106 PHE A C 1
ATOM 745 O O . PHE A 1 106 ? -3.064 0.186 3.547 1.00 90.00 106 PHE A O 1
ATOM 752 N N . ASP A 1 107 ? -2.860 1.930 4.957 1.00 90.75 107 ASP A N 1
ATOM 753 C CA . ASP A 1 107 ? -1.629 2.403 4.322 1.00 90.75 107 ASP A CA 1
ATOM 754 C C . ASP A 1 107 ? -0.464 1.528 4.810 1.00 90.75 107 ASP A C 1
ATOM 756 O O . ASP A 1 107 ? -0.311 1.316 6.014 1.00 90.75 107 ASP A O 1
ATOM 760 N N . PRO A 1 108 ? 0.379 0.997 3.910 1.00 90.69 108 PRO A N 1
ATOM 761 C CA . PRO A 1 108 ? 1.541 0.216 4.312 1.00 90.69 108 PRO A CA 1
ATOM 762 C C . PRO A 1 108 ? 2.550 1.000 5.170 1.00 90.69 108 PRO A C 1
ATOM 764 O O . PRO A 1 108 ? 3.414 0.372 5.774 1.00 90.69 108 PRO A O 1
ATOM 767 N N . THR A 1 109 ? 2.487 2.337 5.229 1.00 89.56 109 THR A N 1
ATOM 768 C CA . THR A 1 109 ? 3.307 3.128 6.165 1.00 89.56 109 THR A CA 1
ATOM 769 C C . THR A 1 109 ? 2.892 2.986 7.622 1.00 89.56 109 THR A C 1
ATOM 771 O O . THR A 1 109 ? 3.718 3.250 8.487 1.00 89.56 109 THR A O 1
ATOM 774 N N . ASP A 1 110 ? 1.653 2.570 7.882 1.00 87.56 110 ASP A N 1
ATOM 775 C CA . ASP A 1 110 ? 1.059 2.537 9.223 1.00 87.56 110 ASP A CA 1
ATOM 776 C C . ASP A 1 110 ? 1.149 1.133 9.853 1.00 87.56 110 ASP A C 1
ATOM 778 O O . ASP A 1 110 ? 0.502 0.839 10.855 1.00 87.56 110 ASP A O 1
ATOM 782 N N . VAL A 1 111 ? 1.926 0.232 9.241 1.00 85.38 111 VAL A N 1
ATOM 783 C CA . VAL A 1 111 ? 2.109 -1.147 9.704 1.00 85.38 111 VAL A CA 1
ATOM 784 C C . VAL A 1 111 ? 3.288 -1.224 10.669 1.00 85.38 111 VAL A C 1
ATOM 786 O O . VAL A 1 111 ? 4.434 -1.042 10.258 1.00 85.38 111 VAL A O 1
ATOM 789 N N . SER A 1 112 ? 2.996 -1.572 11.922 1.00 81.69 112 SER A N 1
ATOM 790 C CA . SER A 1 112 ? 3.994 -1.660 13.000 1.00 81.69 112 SER A CA 1
ATOM 791 C C . SER A 1 112 ? 4.502 -3.080 13.277 1.00 81.69 112 SER A C 1
ATOM 793 O O . SER A 1 112 ? 5.611 -3.256 13.777 1.00 81.69 112 SER A O 1
ATOM 795 N N . ASP A 1 113 ? 3.748 -4.116 12.889 1.00 80.81 113 ASP A N 1
ATOM 796 C CA . ASP A 1 113 ? 4.135 -5.519 13.098 1.00 80.81 113 ASP A CA 1
ATOM 797 C C . ASP A 1 113 ? 4.592 -6.223 11.805 1.00 80.81 113 ASP A C 1
ATOM 799 O O . ASP A 1 113 ? 4.043 -5.969 10.726 1.00 80.81 113 ASP A O 1
ATOM 803 N N . PRO A 1 114 ? 5.575 -7.151 11.876 1.00 75.69 114 PRO A N 1
ATOM 804 C CA . PRO A 1 114 ? 6.070 -7.874 10.709 1.00 75.69 114 PRO A CA 1
ATOM 805 C C . PRO A 1 114 ? 4.970 -8.598 9.929 1.00 75.69 114 PRO A C 1
ATOM 807 O O . PRO A 1 114 ? 4.217 -9.407 10.469 1.00 75.69 114 PRO A O 1
ATOM 810 N N . VAL A 1 115 ? 4.949 -8.382 8.614 1.00 78.38 115 VAL A N 1
ATOM 811 C CA . VAL A 1 115 ? 4.038 -9.089 7.710 1.00 78.38 115 VAL A CA 1
ATOM 812 C C . VAL A 1 115 ? 4.587 -10.483 7.395 1.00 78.38 115 VAL A C 1
ATOM 814 O O . VAL A 1 115 ? 5.692 -10.619 6.853 1.00 78.38 115 VAL A O 1
ATOM 817 N N . ASP A 1 116 ? 3.795 -11.525 7.665 1.00 80.12 116 ASP A N 1
ATOM 818 C CA . ASP A 1 116 ? 4.082 -12.894 7.216 1.00 80.12 116 ASP A CA 1
ATOM 819 C C . ASP A 1 116 ? 3.810 -13.032 5.708 1.00 80.12 116 ASP A C 1
ATOM 821 O O . ASP A 1 116 ? 2.751 -13.474 5.262 1.00 80.12 116 ASP A O 1
ATOM 825 N N . HIS A 1 117 ? 4.765 -12.569 4.898 1.00 85.38 117 HIS A N 1
ATOM 826 C CA . HIS A 1 117 ? 4.672 -12.578 3.443 1.00 85.38 117 HIS A CA 1
ATOM 827 C C . HIS A 1 117 ? 6.013 -12.969 2.791 1.00 85.38 117 HIS A C 1
ATOM 829 O O . HIS A 1 117 ? 7.078 -12.533 3.243 1.00 85.38 117 HIS A O 1
ATOM 835 N N . PRO A 1 118 ? 6.018 -13.720 1.664 1.00 87.56 118 PRO A N 1
ATOM 836 C CA . PRO A 1 118 ? 7.252 -14.127 0.979 1.00 87.56 118 PRO A CA 1
ATOM 837 C C . PRO A 1 118 ? 8.175 -12.974 0.554 1.00 87.56 118 PRO A C 1
ATOM 839 O O . PRO A 1 118 ? 9.366 -13.191 0.309 1.00 87.56 118 PRO A O 1
ATOM 842 N N . VAL A 1 119 ? 7.641 -11.751 0.460 1.00 91.69 119 VAL A N 1
ATOM 843 C CA . VAL A 1 119 ? 8.422 -10.547 0.146 1.00 91.69 119 VAL A CA 1
ATOM 844 C C . VAL A 1 119 ? 9.482 -10.246 1.200 1.00 91.69 119 VAL A C 1
ATOM 846 O O . VAL A 1 119 ? 10.552 -9.772 0.832 1.00 91.69 119 VAL A O 1
ATOM 849 N N . THR A 1 120 ? 9.255 -10.592 2.469 1.00 91.81 120 THR A N 1
ATOM 850 C CA . THR A 1 120 ? 10.225 -10.383 3.554 1.00 91.81 120 THR A CA 1
ATOM 851 C C . THR A 1 120 ? 11.517 -11.144 3.257 1.00 91.81 120 THR A C 1
ATOM 853 O O . THR A 1 120 ? 12.606 -10.571 3.232 1.00 91.81 120 THR A O 1
ATOM 856 N N . GLY A 1 121 ? 11.399 -12.411 2.843 1.00 93.62 121 GLY A N 1
ATOM 857 C CA . GLY A 1 121 ? 12.551 -13.200 2.403 1.00 93.62 121 GLY A CA 1
ATOM 858 C C . GLY A 1 121 ? 13.208 -12.674 1.117 1.00 93.62 121 GLY A C 1
ATOM 859 O O . GLY A 1 121 ? 14.416 -12.836 0.929 1.00 93.62 121 GLY A O 1
ATOM 860 N N . ALA A 1 122 ? 12.449 -12.041 0.215 1.00 95.94 122 ALA A N 1
ATOM 861 C CA . ALA A 1 122 ? 13.002 -11.399 -0.980 1.00 95.94 122 ALA A CA 1
ATOM 862 C C . ALA A 1 122 ? 13.770 -10.109 -0.641 1.00 95.94 122 ALA A C 1
ATOM 864 O O . ALA A 1 122 ? 14.857 -9.894 -1.181 1.00 95.94 122 ALA A O 1
ATOM 865 N N . LEU A 1 123 ? 13.263 -9.303 0.295 1.00 96.50 123 LEU A N 1
ATOM 866 C CA . LEU A 1 123 ? 13.930 -8.115 0.826 1.00 96.50 123 LEU A CA 1
ATOM 867 C C . LEU A 1 123 ? 15.235 -8.477 1.536 1.00 96.50 123 LEU A C 1
ATOM 869 O O . LEU A 1 123 ? 16.258 -7.845 1.276 1.00 96.50 123 LEU A O 1
ATOM 873 N N . ASP A 1 124 ? 15.246 -9.538 2.343 1.00 95.12 124 ASP A N 1
ATOM 874 C CA . ASP A 1 124 ? 16.465 -10.033 2.991 1.00 95.12 124 ASP A CA 1
ATOM 875 C C . ASP A 1 124 ? 17.518 -10.499 1.984 1.00 95.12 124 ASP A C 1
ATOM 877 O O . ASP A 1 124 ? 18.720 -10.277 2.165 1.00 95.12 124 ASP A O 1
ATOM 881 N N . ARG A 1 125 ? 17.084 -11.156 0.900 1.00 96.62 125 ARG A N 1
ATOM 882 C CA . ARG A 1 125 ? 17.968 -11.493 -0.225 1.00 96.62 125 ARG A CA 1
ATOM 883 C C . ARG A 1 125 ? 18.507 -10.246 -0.905 1.00 96.62 125 ARG A C 1
ATOM 885 O O . ARG A 1 125 ? 19.720 -10.139 -1.050 1.00 96.62 125 ARG A O 1
ATOM 892 N N . LEU A 1 126 ? 17.654 -9.277 -1.229 1.00 97.19 126 LEU A N 1
ATOM 893 C CA . LEU A 1 126 ? 18.090 -8.024 -1.841 1.00 97.19 126 LEU A CA 1
ATOM 894 C C . LEU A 1 126 ? 19.090 -7.278 -0.947 1.00 97.19 126 LEU A C 1
ATOM 896 O O . LEU A 1 126 ? 20.129 -6.844 -1.432 1.00 97.19 126 LEU A O 1
ATOM 900 N N . ARG A 1 127 ? 18.828 -7.189 0.362 1.00 96.81 127 ARG A N 1
ATOM 901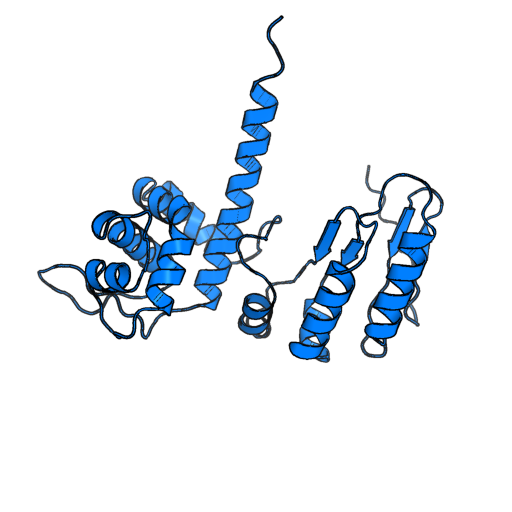 C CA . ARG A 1 127 ? 19.716 -6.555 1.349 1.00 96.81 127 ARG A CA 1
ATOM 902 C C . ARG A 1 127 ? 21.101 -7.193 1.385 1.00 96.81 127 ARG A C 1
ATOM 904 O O . ARG A 1 127 ? 22.090 -6.479 1.528 1.00 96.81 127 ARG A O 1
ATOM 911 N N . ARG A 1 128 ? 21.172 -8.521 1.287 1.00 97.19 128 ARG A N 1
ATOM 912 C CA . ARG A 1 128 ? 22.429 -9.278 1.315 1.00 97.19 128 ARG A CA 1
ATOM 913 C C . ARG A 1 128 ? 23.192 -9.182 -0.003 1.00 97.19 128 ARG A C 1
ATOM 915 O O . ARG A 1 128 ? 24.399 -8.962 0.015 1.00 97.19 128 ARG A O 1
ATOM 922 N N . ASP A 1 129 ? 22.490 -9.360 -1.116 1.00 97.81 129 ASP A N 1
ATOM 923 C CA . ASP A 1 129 ? 23.104 -9.545 -2.431 1.00 97.81 129 ASP A CA 1
ATOM 924 C C . ASP A 1 129 ? 23.403 -8.204 -3.121 1.00 97.81 129 ASP A C 1
ATOM 926 O O . ASP A 1 129 ? 24.329 -8.108 -3.924 1.00 97.81 129 ASP A O 1
ATOM 930 N N . ASP A 1 130 ? 22.623 -7.162 -2.819 1.00 97.19 130 ASP A N 1
ATOM 931 C CA . ASP A 1 130 ? 22.788 -5.803 -3.339 1.00 97.19 130 ASP A CA 1
ATOM 932 C C . ASP A 1 130 ? 22.305 -4.750 -2.315 1.00 97.19 130 ASP A C 1
ATOM 934 O O . ASP A 1 130 ? 21.217 -4.169 -2.446 1.00 97.19 130 ASP A O 1
ATOM 938 N N . PRO A 1 131 ? 23.117 -4.475 -1.276 1.00 96.69 131 PRO A N 1
ATOM 939 C CA . PRO A 1 131 ? 22.747 -3.564 -0.193 1.00 96.69 131 PRO A CA 1
ATOM 940 C C . PRO A 1 131 ? 22.511 -2.126 -0.670 1.00 96.69 131 PRO A C 1
ATOM 942 O O . PRO A 1 131 ? 21.766 -1.377 -0.037 1.00 96.69 131 PRO A O 1
ATOM 945 N N . THR A 1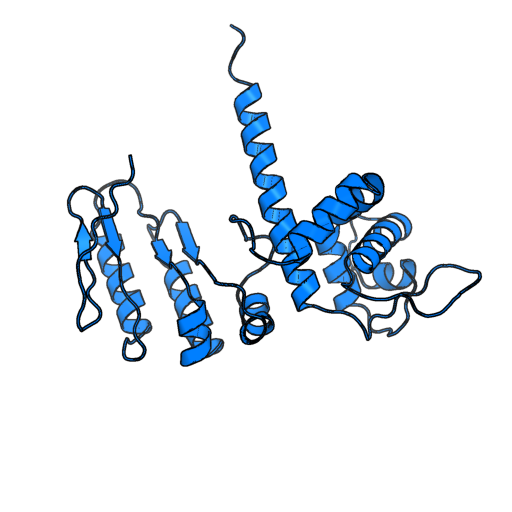 132 ? 23.126 -1.723 -1.785 1.00 97.06 132 THR A N 1
ATOM 946 C CA . THR A 1 132 ? 22.925 -0.394 -2.368 1.00 97.06 132 THR A CA 1
ATOM 947 C C . THR A 1 132 ? 21.528 -0.271 -2.965 1.00 97.06 132 THR A C 1
ATOM 949 O O . THR A 1 132 ? 20.808 0.670 -2.626 1.00 97.06 132 THR A O 1
ATOM 952 N N . THR A 1 133 ? 21.108 -1.230 -3.794 1.00 96.81 133 THR A N 1
ATOM 953 C CA . THR A 1 133 ? 19.746 -1.249 -4.348 1.00 96.81 133 THR A CA 1
ATOM 954 C C . THR A 1 133 ? 18.701 -1.395 -3.246 1.00 96.81 133 THR A C 1
ATOM 956 O O . THR A 1 133 ? 17.711 -0.663 -3.250 1.00 96.81 133 THR A O 1
ATOM 959 N N . PHE A 1 134 ? 18.949 -2.247 -2.246 1.00 97.69 134 PHE A N 1
ATOM 960 C CA . PHE A 1 134 ? 18.097 -2.327 -1.058 1.00 97.69 134 PHE A CA 1
ATOM 961 C C . PHE A 1 134 ? 17.946 -0.968 -0.359 1.00 97.69 134 PHE A C 1
ATOM 963 O O . PHE A 1 134 ? 16.832 -0.569 -0.033 1.00 97.69 134 PHE A O 1
ATOM 970 N N . GLY A 1 135 ? 19.043 -0.227 -0.166 1.00 97.69 135 GLY A N 1
ATOM 971 C CA . GLY A 1 135 ? 19.010 1.103 0.447 1.00 97.69 135 GLY A CA 1
ATOM 972 C C . GLY A 1 135 ? 18.122 2.098 -0.312 1.00 97.69 135 GLY A C 1
ATOM 973 O O . GLY A 1 135 ? 17.395 2.868 0.317 1.00 97.69 135 GLY A O 1
ATOM 974 N N . TYR A 1 136 ? 18.128 2.051 -1.649 1.00 98.06 136 TYR A N 1
ATOM 975 C CA . TYR A 1 136 ? 17.236 2.870 -2.476 1.00 98.06 136 TYR A CA 1
ATOM 976 C C . TYR A 1 136 ? 15.768 2.454 -2.362 1.00 98.06 136 TYR A C 1
ATOM 978 O O . TYR A 1 136 ? 14.903 3.328 -2.293 1.00 98.06 136 TYR A O 1
ATOM 986 N N . VAL A 1 137 ? 15.477 1.149 -2.329 1.00 98.06 137 VAL A N 1
ATOM 987 C CA . VAL A 1 137 ? 14.109 0.646 -2.121 1.00 98.06 137 VAL A CA 1
ATOM 988 C C . VAL A 1 137 ? 13.598 1.062 -0.749 1.00 98.06 137 VAL A C 1
ATOM 990 O O . VAL A 1 137 ? 12.580 1.741 -0.666 1.00 98.06 137 VAL A O 1
ATOM 993 N N . ARG A 1 138 ? 14.355 0.764 0.314 1.00 96.88 138 ARG A N 1
ATOM 994 C CA . ARG A 1 138 ? 13.994 1.108 1.694 1.00 96.88 138 ARG A CA 1
ATOM 995 C C . ARG A 1 138 ? 13.596 2.573 1.843 1.00 96.88 138 ARG A C 1
ATOM 997 O O . ARG A 1 138 ? 12.627 2.872 2.525 1.00 96.88 138 ARG A O 1
ATOM 1004 N N . ARG A 1 139 ? 14.348 3.487 1.227 1.00 96.44 139 ARG A N 1
ATOM 1005 C CA . ARG A 1 139 ? 14.146 4.927 1.422 1.00 96.44 139 ARG A CA 1
ATOM 1006 C C . ARG A 1 139 ? 13.082 5.543 0.513 1.00 96.44 139 ARG A C 1
ATOM 1008 O O . ARG A 1 139 ? 12.537 6.584 0.859 1.00 96.44 139 ARG A O 1
ATOM 1015 N N . HIS A 1 140 ? 12.838 4.968 -0.664 1.00 97.44 140 HIS A N 1
ATOM 1016 C CA . HIS A 1 140 ? 12.086 5.650 -1.724 1.00 97.44 140 HIS A CA 1
ATOM 1017 C C . HIS A 1 140 ? 10.952 4.812 -2.328 1.00 97.44 140 HIS A C 1
ATOM 1019 O O . HIS A 1 140 ? 10.407 5.202 -3.360 1.00 97.44 140 HIS A O 1
ATOM 1025 N N . TRP A 1 141 ? 10.583 3.678 -1.720 1.00 97.56 141 TRP A N 1
ATOM 1026 C CA . TRP A 1 141 ? 9.489 2.831 -2.206 1.00 97.56 141 TRP A CA 1
ATOM 1027 C C . TRP A 1 141 ? 8.167 3.604 -2.329 1.00 97.56 141 TRP A C 1
ATOM 1029 O O . TRP A 1 141 ? 7.503 3.473 -3.351 1.00 97.56 141 TRP A O 1
ATOM 1039 N N . ALA A 1 142 ? 7.823 4.452 -1.352 1.00 96.69 142 ALA A N 1
ATOM 1040 C CA . ALA A 1 142 ? 6.563 5.196 -1.352 1.00 96.69 142 ALA A CA 1
ATOM 1041 C C . ALA A 1 142 ? 6.489 6.179 -2.531 1.00 96.69 142 ALA A C 1
ATOM 1043 O O . ALA A 1 142 ? 5.530 6.161 -3.292 1.00 96.69 142 ALA A O 1
ATOM 1044 N N . GLU A 1 143 ? 7.551 6.957 -2.774 1.00 97.31 143 GLU A N 1
ATOM 1045 C CA . GLU A 1 143 ? 7.620 7.845 -3.945 1.00 97.31 143 GLU A CA 1
ATOM 1046 C C . GLU A 1 143 ? 7.601 7.054 -5.269 1.00 97.31 143 GLU A C 1
ATOM 1048 O O . GLU A 1 143 ? 7.038 7.508 -6.267 1.00 97.31 143 GLU A O 1
ATOM 1053 N N . ALA A 1 144 ? 8.185 5.850 -5.293 1.00 98.00 144 ALA A N 1
ATOM 1054 C CA . ALA A 1 144 ? 8.134 4.983 -6.465 1.00 98.00 144 ALA A CA 1
ATOM 1055 C C . ALA A 1 144 ? 6.730 4.424 -6.738 1.00 98.00 144 ALA A C 1
ATOM 1057 O O . ALA A 1 144 ? 6.314 4.462 -7.896 1.00 98.00 144 ALA A O 1
ATOM 1058 N N . ARG A 1 145 ? 5.993 3.980 -5.705 1.00 97.94 145 ARG A N 1
ATOM 1059 C CA . ARG A 1 145 ? 4.563 3.608 -5.785 1.00 97.94 145 ARG A CA 1
ATOM 1060 C C . ARG A 1 145 ? 3.775 4.745 -6.418 1.00 97.94 145 ARG A C 1
ATOM 1062 O O . ARG A 1 145 ? 3.162 4.593 -7.469 1.00 97.94 145 ARG A O 1
ATOM 1069 N N . ASP A 1 146 ? 3.913 5.916 -5.816 1.00 97.31 146 ASP A N 1
ATOM 1070 C CA . ASP A 1 146 ? 3.256 7.150 -6.204 1.00 97.31 146 ASP A CA 1
ATOM 1071 C C . ASP A 1 146 ? 3.544 7.559 -7.653 1.00 97.31 146 ASP A C 1
ATOM 1073 O O . ASP A 1 146 ? 2.668 8.087 -8.344 1.00 97.31 146 ASP A O 1
ATOM 1077 N N . GLY A 1 147 ? 4.774 7.336 -8.117 1.00 97.94 147 GLY A N 1
ATOM 1078 C CA . GLY A 1 147 ? 5.178 7.595 -9.493 1.00 97.94 147 GLY A CA 1
ATOM 1079 C C . GLY A 1 147 ? 4.602 6.576 -10.474 1.00 97.94 147 GLY A C 1
ATOM 1080 O O . GLY A 1 147 ? 4.153 6.968 -11.551 1.00 97.94 147 GLY A O 1
ATOM 1081 N N . ILE A 1 148 ? 4.607 5.287 -10.117 1.00 98.06 148 ILE A N 1
ATOM 1082 C CA . ILE A 1 148 ? 4.032 4.199 -10.924 1.00 98.06 148 ILE A CA 1
ATOM 1083 C C . ILE A 1 148 ? 2.533 4.434 -11.119 1.00 98.06 148 ILE A C 1
ATOM 1085 O O . ILE A 1 148 ? 2.069 4.485 -12.256 1.00 98.06 148 ILE A O 1
ATOM 1089 N N . GLU A 1 149 ? 1.800 4.662 -10.031 1.00 97.25 149 GLU A N 1
ATOM 1090 C CA . GLU A 1 149 ? 0.335 4.767 -10.032 1.00 97.25 149 GLU A CA 1
ATOM 1091 C C . GLU A 1 149 ? -0.180 6.028 -10.738 1.00 97.25 149 GLU A C 1
ATOM 1093 O O . GLU A 1 149 ? -1.276 6.031 -11.298 1.00 97.25 149 GLU A O 1
ATOM 1098 N N . ARG A 1 150 ? 0.625 7.097 -10.787 1.00 97.81 150 ARG A N 1
ATOM 1099 C CA . ARG A 1 150 ? 0.303 8.317 -11.550 1.00 97.81 150 ARG A CA 1
ATOM 1100 C C . ARG A 1 150 ? 0.759 8.264 -13.008 1.00 97.81 150 ARG A C 1
ATOM 1102 O O . ARG A 1 150 ? 0.336 9.100 -13.814 1.00 97.81 150 ARG A O 1
ATOM 1109 N N . CYS A 1 151 ? 1.644 7.339 -13.381 1.00 97.56 151 CYS A N 1
ATOM 1110 C CA . CYS A 1 151 ? 2.175 7.284 -14.737 1.00 97.56 151 CYS A CA 1
ATOM 1111 C C . CYS A 1 151 ? 1.162 6.651 -15.696 1.00 97.56 151 CYS A C 1
ATOM 1113 O O . CYS A 1 151 ? 0.817 5.483 -15.595 1.00 97.56 151 CYS A O 1
ATOM 1115 N N . THR A 1 152 ? 0.744 7.396 -16.717 1.00 96.25 152 THR A N 1
ATOM 1116 C CA . THR A 1 152 ? -0.249 6.922 -17.699 1.00 96.25 152 THR A CA 1
ATOM 1117 C C . THR A 1 152 ? 0.344 6.095 -18.845 1.00 96.25 152 THR A C 1
ATOM 1119 O O . THR A 1 152 ? -0.365 5.727 -19.781 1.00 96.25 152 THR A O 1
ATOM 1122 N N . ARG A 1 153 ? 1.658 5.839 -18.837 1.00 96.94 153 ARG A N 1
ATOM 1123 C CA . ARG A 1 153 ? 2.347 5.083 -19.893 1.00 96.94 153 ARG A CA 1
ATOM 1124 C C . ARG A 1 153 ? 2.547 3.638 -19.459 1.00 96.94 153 ARG A C 1
ATOM 1126 O O . ARG A 1 153 ? 3.050 3.409 -18.373 1.00 96.94 153 ARG A O 1
ATOM 1133 N N . ASN A 1 154 ? 2.319 2.699 -20.374 1.00 96.62 154 ASN A N 1
ATOM 1134 C CA . ASN A 1 154 ? 2.561 1.274 -20.119 1.00 96.62 154 ASN A CA 1
ATOM 1135 C C . ASN A 1 154 ? 4.052 0.935 -19.976 1.00 96.62 154 ASN A C 1
ATOM 1137 O O . ASN A 1 154 ? 4.416 0.147 -19.115 1.00 96.62 154 ASN A O 1
ATOM 1141 N N . TYR A 1 155 ? 4.915 1.550 -20.801 1.00 96.19 155 TYR A N 1
ATOM 1142 C CA . TYR A 1 155 ? 6.345 1.203 -20.871 1.00 96.19 155 TYR A CA 1
ATOM 1143 C C . TYR A 1 155 ? 7.297 2.399 -20.649 1.00 96.19 155 TYR A C 1
ATOM 1145 O O . TYR A 1 155 ? 8.047 2.777 -21.565 1.00 96.19 155 TYR A O 1
ATOM 1153 N N . PRO A 1 156 ? 7.234 3.090 -19.495 1.00 96.38 156 PRO A N 1
ATOM 1154 C CA . PRO A 1 156 ? 8.002 4.301 -19.248 1.00 96.38 156 PRO A CA 1
ATOM 1155 C C . PRO A 1 156 ? 9.465 4.021 -18.879 1.00 96.38 156 PRO A C 1
ATOM 1157 O O . PRO A 1 156 ? 9.827 2.987 -18.327 1.00 96.38 156 PRO A O 1
ATOM 1160 N N . GLN A 1 157 ? 10.324 5.007 -19.129 1.00 96.31 157 GLN A N 1
ATOM 1161 C CA . GLN A 1 157 ? 11.635 5.123 -18.481 1.00 96.31 157 GLN A CA 1
ATOM 1162 C C . GLN A 1 157 ? 11.494 5.764 -17.094 1.00 96.31 157 GLN A C 1
ATOM 1164 O O . GLN A 1 157 ? 10.533 6.497 -16.853 1.00 96.31 157 GLN A O 1
ATOM 1169 N N . SER A 1 158 ? 12.500 5.625 -16.221 1.00 96.12 158 SER A N 1
ATOM 1170 C CA . SER A 1 158 ? 12.471 6.240 -14.877 1.00 96.12 158 SER A CA 1
ATOM 1171 C C . SER A 1 158 ? 12.210 7.751 -14.904 1.00 96.12 158 SER A C 1
ATOM 1173 O O . SER A 1 158 ? 11.455 8.260 -14.087 1.00 96.12 158 SER A O 1
ATOM 1175 N N . LYS A 1 159 ? 12.750 8.479 -15.893 1.00 96.88 159 LYS A N 1
ATOM 1176 C CA . LYS A 1 159 ? 12.473 9.914 -16.093 1.00 96.88 159 LYS A CA 1
ATOM 1177 C C . LYS A 1 159 ? 11.000 10.207 -16.387 1.00 96.88 159 LYS A C 1
ATOM 1179 O O . LYS A 1 159 ? 10.513 11.274 -16.038 1.00 96.88 159 LYS A O 1
ATOM 1184 N N . GLN A 1 160 ? 10.305 9.298 -17.060 1.00 97.25 160 GLN A N 1
ATOM 1185 C CA . GLN A 1 160 ? 8.893 9.463 -17.400 1.00 97.25 160 GLN A CA 1
ATOM 1186 C C . GLN A 1 160 ? 7.977 9.113 -16.226 1.00 97.25 160 GLN A C 1
ATOM 1188 O O . GLN A 1 160 ? 6.939 9.751 -16.098 1.00 97.25 160 GLN A O 1
ATOM 1193 N N . VAL A 1 161 ? 8.371 8.153 -15.383 1.00 97.75 161 VAL A N 1
ATOM 1194 C CA . VAL A 1 161 ? 7.714 7.887 -14.091 1.00 97.75 161 VAL A CA 1
ATOM 1195 C C . VAL A 1 161 ? 7.909 9.086 -13.160 1.00 97.75 161 VAL A C 1
ATOM 1197 O O . VAL A 1 161 ? 6.947 9.641 -12.650 1.00 97.75 161 VAL A O 1
ATOM 1200 N N . HIS A 1 162 ? 9.148 9.573 -13.039 1.00 98.12 162 HIS A N 1
ATOM 1201 C CA . HIS A 1 162 ? 9.500 10.745 -12.230 1.00 98.12 162 HIS A CA 1
ATOM 1202 C C . HIS A 1 162 ? 8.718 12.001 -12.633 1.00 98.12 162 HIS A C 1
ATOM 1204 O O . HIS A 1 162 ? 8.223 12.721 -11.779 1.00 98.12 162 HIS A O 1
ATOM 1210 N N . ALA A 1 163 ? 8.536 12.229 -13.936 1.00 97.81 163 ALA A N 1
ATOM 1211 C CA . ALA A 1 163 ? 7.783 13.373 -14.449 1.00 97.81 163 ALA A CA 1
ATOM 1212 C C . ALA A 1 163 ? 6.272 13.339 -14.136 1.00 97.81 163 ALA A C 1
ATOM 1214 O O . ALA A 1 163 ? 5.596 14.332 -14.396 1.00 97.81 163 ALA A O 1
ATOM 1215 N N . ALA A 1 164 ? 5.733 12.221 -13.636 1.00 97.38 164 ALA A N 1
ATOM 1216 C CA . ALA A 1 164 ? 4.352 12.144 -13.158 1.00 97.38 164 ALA A CA 1
ATOM 1217 C C . ALA A 1 164 ? 4.191 12.681 -11.719 1.00 97.38 164 ALA A C 1
ATOM 1219 O O . ALA A 1 164 ? 3.067 12.912 -11.277 1.00 97.38 164 ALA A O 1
ATOM 1220 N N . LEU A 1 165 ? 5.297 12.896 -10.998 1.00 97.31 165 LEU A N 1
ATOM 1221 C CA . LEU A 1 165 ? 5.314 13.419 -9.633 1.00 97.31 165 LEU A CA 1
ATOM 1222 C C . LEU A 1 165 ? 5.302 14.954 -9.640 1.00 97.31 165 LEU A C 1
ATOM 1224 O O . LEU A 1 165 ? 5.968 15.586 -10.459 1.00 97.31 165 LEU A O 1
ATOM 1228 N N . SER A 1 166 ? 4.545 15.558 -8.721 1.00 91.94 166 SER A N 1
ATOM 1229 C CA . SER A 1 166 ? 4.405 17.022 -8.636 1.00 91.94 166 SER A CA 1
ATOM 1230 C C . SER A 1 166 ? 5.536 17.705 -7.860 1.00 91.94 166 SER A C 1
ATOM 1232 O O . SER A 1 166 ? 5.891 18.829 -8.201 1.00 91.94 166 SER A O 1
ATOM 1234 N N . ASP A 1 167 ? 6.116 17.027 -6.865 1.00 92.94 167 ASP A N 1
ATOM 1235 C CA . ASP A 1 167 ? 7.246 17.519 -6.061 1.00 92.94 167 ASP A CA 1
ATOM 1236 C C . ASP A 1 167 ? 8.123 16.345 -5.575 1.00 92.94 167 ASP A C 1
ATOM 1238 O O . ASP A 1 167 ? 8.031 15.917 -4.425 1.00 92.94 167 ASP A O 1
ATOM 1242 N N . PRO A 1 168 ? 8.890 15.710 -6.478 1.00 94.56 168 PRO A N 1
ATOM 1243 C CA . PRO A 1 168 ? 9.660 14.521 -6.134 1.00 94.56 168 PRO A CA 1
ATOM 1244 C C . PRO A 1 168 ? 10.882 14.869 -5.277 1.00 94.56 168 PRO A C 1
ATOM 1246 O O . PRO A 1 168 ? 11.720 15.684 -5.673 1.00 94.56 168 PRO A O 1
ATOM 1249 N N . ALA A 1 169 ? 11.048 14.171 -4.153 1.00 94.31 169 ALA A N 1
ATOM 1250 C CA . ALA A 1 169 ? 12.236 14.275 -3.311 1.00 94.31 169 ALA A CA 1
ATOM 1251 C C . ALA A 1 169 ? 13.456 13.603 -3.963 1.00 94.31 169 ALA A C 1
ATOM 1253 O O . ALA A 1 169 ? 14.605 13.892 -3.609 1.00 94.31 169 ALA A O 1
ATOM 1254 N N . THR A 1 170 ? 13.235 12.692 -4.916 1.00 96.00 170 THR A N 1
ATOM 1255 C CA . THR A 1 170 ? 14.308 12.004 -5.633 1.00 96.00 170 THR A CA 1
ATOM 1256 C C . THR A 1 170 ? 14.612 12.621 -6.998 1.00 96.00 170 THR A C 1
ATOM 1258 O O . THR A 1 170 ? 13.862 13.413 -7.561 1.00 96.00 170 THR A O 1
ATOM 1261 N N . THR A 1 171 ? 15.751 12.233 -7.576 1.00 97.19 171 THR A N 1
ATOM 1262 C CA . THR A 1 171 ? 16.056 12.499 -8.991 1.00 97.19 171 THR A CA 1
ATOM 1263 C C . THR A 1 171 ? 15.555 11.346 -9.872 1.00 97.19 171 THR A C 1
ATOM 1265 O O . THR A 1 171 ? 15.465 10.218 -9.385 1.00 97.19 171 THR A O 1
ATOM 1268 N N . PRO A 1 172 ? 15.382 11.532 -11.199 1.00 96.56 172 PRO A N 1
ATOM 1269 C CA . PRO A 1 172 ? 15.086 10.428 -12.122 1.00 96.56 172 PRO A CA 1
ATOM 1270 C C . PRO A 1 172 ? 16.055 9.241 -12.040 1.00 96.56 172 PRO A C 1
ATOM 1272 O O . PRO A 1 172 ? 15.689 8.105 -12.351 1.00 96.56 172 PRO A O 1
ATOM 1275 N N . ARG A 1 173 ? 17.317 9.507 -11.670 1.00 95.75 173 ARG A N 1
ATOM 1276 C CA . ARG A 1 173 ? 18.349 8.482 -11.490 1.00 95.75 173 ARG A CA 1
ATOM 1277 C C . ARG A 1 173 ? 18.113 7.694 -10.206 1.00 95.75 173 ARG A C 1
ATOM 1279 O O . ARG A 1 173 ? 18.171 6.471 -10.245 1.00 95.75 173 ARG A O 1
ATOM 1286 N N . THR A 1 174 ? 17.846 8.388 -9.103 1.00 97.38 174 THR A N 1
ATOM 1287 C CA . THR A 1 174 ? 17.540 7.771 -7.806 1.00 97.38 174 THR A CA 1
ATOM 1288 C C . THR A 1 174 ? 16.261 6.943 -7.893 1.00 97.38 174 THR A C 1
ATOM 1290 O O . THR A 1 174 ? 16.295 5.765 -7.556 1.00 97.38 174 THR A O 1
ATOM 1293 N N . LEU A 1 175 ? 15.186 7.499 -8.467 1.00 97.62 175 LEU A N 1
ATOM 1294 C CA . LEU A 1 175 ? 13.956 6.752 -8.731 1.00 97.62 175 LEU A CA 1
ATOM 1295 C C . LEU A 1 175 ? 14.219 5.531 -9.621 1.00 97.62 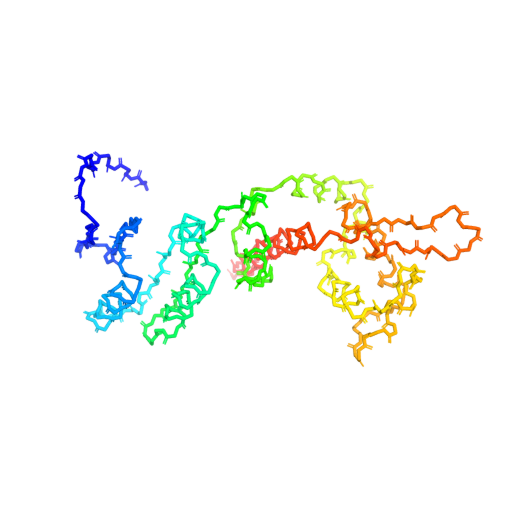175 LEU A C 1
ATOM 1297 O O . LEU A 1 175 ? 13.684 4.459 -9.378 1.00 97.62 175 LEU A O 1
ATOM 1301 N N . GLY A 1 176 ? 15.083 5.662 -10.632 1.00 96.75 176 GLY A N 1
ATOM 1302 C CA . GLY A 1 176 ? 15.482 4.536 -11.477 1.00 96.75 176 GLY A CA 1
ATOM 1303 C C . GLY A 1 176 ? 16.165 3.404 -10.707 1.00 96.75 176 GLY A C 1
ATOM 1304 O O . GLY A 1 176 ? 15.888 2.243 -10.986 1.00 96.75 176 GLY A O 1
ATOM 1305 N N . ALA A 1 177 ? 17.013 3.721 -9.726 1.00 96.88 177 ALA A N 1
ATOM 1306 C CA . ALA A 1 177 ? 17.625 2.711 -8.865 1.00 96.88 177 ALA A CA 1
ATOM 1307 C C . ALA A 1 177 ? 16.573 2.016 -7.983 1.00 96.88 177 ALA A C 1
ATOM 1309 O O . ALA A 1 177 ? 16.565 0.790 -7.889 1.00 96.88 177 ALA A O 1
ATOM 1310 N N . THR A 1 178 ? 15.627 2.775 -7.426 1.00 98.25 178 THR A N 1
ATOM 1311 C CA . THR A 1 178 ? 14.492 2.223 -6.673 1.00 98.25 178 THR A CA 1
ATOM 1312 C C . THR A 1 178 ? 13.631 1.298 -7.534 1.00 98.25 178 THR A C 1
ATOM 1314 O O . THR A 1 178 ? 13.403 0.157 -7.144 1.00 98.25 178 THR A O 1
ATOM 1317 N N . LEU A 1 179 ? 13.229 1.730 -8.734 1.00 97.94 179 LEU A N 1
ATOM 1318 C CA . LEU A 1 179 ? 12.452 0.914 -9.675 1.00 97.94 179 LEU A CA 1
ATOM 1319 C C . LEU A 1 179 ? 13.189 -0.378 -10.057 1.00 97.94 179 LEU A C 1
ATOM 1321 O O . LEU A 1 179 ? 12.574 -1.435 -10.124 1.00 97.94 179 LEU A O 1
ATOM 1325 N N . SER A 1 180 ? 14.513 -0.329 -10.241 1.00 96.81 180 SER A N 1
ATOM 1326 C CA . SER A 1 180 ? 15.301 -1.542 -10.503 1.00 96.81 180 SER A CA 1
ATOM 1327 C C . SER A 1 180 ? 15.285 -2.529 -9.330 1.00 96.81 180 SER A C 1
ATOM 1329 O O . SER A 1 180 ? 15.264 -3.738 -9.542 1.00 96.81 180 SER A O 1
ATOM 1331 N N . GLY A 1 181 ? 15.242 -2.029 -8.093 1.00 97.81 181 GLY A N 1
ATOM 1332 C CA . GLY A 1 181 ? 15.060 -2.863 -6.911 1.00 97.81 181 GLY A CA 1
ATOM 1333 C C . GLY A 1 181 ? 13.658 -3.459 -6.830 1.00 97.81 181 GLY A C 1
ATOM 1334 O O . GLY A 1 181 ? 13.533 -4.639 -6.528 1.00 97.81 181 GLY A O 1
ATOM 1335 N N . LEU A 1 182 ? 12.625 -2.687 -7.178 1.00 98.38 182 LEU A N 1
ATOM 1336 C CA . LEU A 1 182 ? 11.245 -3.174 -7.248 1.00 98.38 182 LEU A CA 1
ATOM 1337 C C . LEU A 1 182 ? 11.061 -4.271 -8.314 1.00 98.38 182 LEU A C 1
ATOM 1339 O O . LEU A 1 182 ? 10.327 -5.220 -8.069 1.00 98.38 182 LEU A O 1
ATOM 1343 N N . VAL A 1 183 ? 11.800 -4.221 -9.429 1.00 97.50 183 VAL A N 1
ATOM 1344 C CA . VAL A 1 183 ? 11.864 -5.338 -10.395 1.00 97.50 183 VAL A CA 1
ATOM 1345 C C . VAL A 1 183 ? 12.467 -6.594 -9.765 1.00 97.50 183 VAL A C 1
ATOM 1347 O O . VAL A 1 183 ? 11.946 -7.688 -9.930 1.00 97.50 183 VAL A O 1
ATOM 1350 N N . ARG A 1 184 ? 13.553 -6.465 -8.992 1.00 97.06 184 ARG A N 1
ATOM 1351 C CA . ARG A 1 184 ? 14.161 -7.611 -8.278 1.00 97.06 184 ARG A CA 1
ATOM 1352 C C . ARG A 1 184 ? 13.278 -8.159 -7.156 1.00 97.06 184 ARG A C 1
ATOM 1354 O O . ARG A 1 184 ? 13.523 -9.260 -6.668 1.00 97.06 184 ARG A O 1
ATOM 1361 N N . LEU A 1 185 ? 12.303 -7.368 -6.729 1.00 97.75 185 LEU A N 1
ATOM 1362 C CA . LEU A 1 185 ? 11.245 -7.734 -5.803 1.00 97.75 185 LEU A CA 1
ATOM 1363 C C . LEU A 1 185 ? 9.947 -8.012 -6.560 1.00 97.75 185 LEU A C 1
ATOM 1365 O O . LEU A 1 185 ? 8.894 -7.815 -5.968 1.00 97.75 185 LEU A O 1
ATOM 1369 N N . ASP A 1 186 ? 9.993 -8.442 -7.826 1.00 97.19 186 ASP A N 1
ATOM 1370 C CA . ASP A 1 186 ? 8.865 -8.817 -8.702 1.00 97.19 186 ASP A CA 1
ATOM 1371 C C . ASP A 1 186 ? 7.596 -7.949 -8.538 1.00 97.19 186 ASP A C 1
ATOM 1373 O O . ASP A 1 186 ? 6.481 -8.453 -8.610 1.00 97.19 186 ASP A O 1
ATOM 1377 N N . VAL A 1 187 ? 7.750 -6.654 -8.235 1.00 97.94 187 VAL A N 1
ATOM 1378 C CA . VAL A 1 187 ? 6.627 -5.704 -8.124 1.00 97.94 187 VAL A CA 1
ATOM 1379 C C . VAL A 1 187 ? 6.207 -5.232 -9.512 1.00 97.94 187 VAL A C 1
ATOM 1381 O O . VAL A 1 187 ? 5.063 -4.856 -9.731 1.00 97.94 187 VAL A O 1
ATOM 1384 N N . LEU A 1 188 ? 7.150 -5.194 -10.445 1.00 97.06 188 LEU A N 1
ATOM 1385 C CA . LEU A 1 188 ? 6.934 -4.861 -11.843 1.00 97.06 188 LEU A CA 1
ATOM 1386 C C . LEU A 1 188 ? 8.048 -5.486 -12.680 1.00 97.06 188 LEU A C 1
ATOM 1388 O O . LEU A 1 188 ? 9.085 -5.873 -12.143 1.00 97.06 188 LEU A O 1
ATOM 1392 N N . ASP A 1 189 ? 7.880 -5.488 -13.997 1.00 96.31 189 ASP A N 1
ATOM 1393 C CA . ASP A 1 189 ? 8.872 -6.034 -14.920 1.00 96.31 189 ASP A CA 1
ATOM 1394 C C . ASP A 1 189 ? 9.648 -4.950 -15.681 1.00 96.31 189 ASP A C 1
ATOM 1396 O O . ASP A 1 189 ? 9.443 -3.738 -15.540 1.00 96.31 189 ASP A O 1
ATOM 1400 N N . THR A 1 190 ? 10.582 -5.402 -16.519 1.00 95.19 190 THR A N 1
ATOM 1401 C CA . THR A 1 190 ? 11.230 -4.565 -17.535 1.00 95.19 190 THR A CA 1
ATOM 1402 C C . THR A 1 190 ? 10.734 -4.932 -18.923 1.00 95.19 190 THR A C 1
ATOM 1404 O O . THR A 1 190 ? 10.531 -6.100 -19.242 1.00 95.19 190 THR A O 1
ATOM 1407 N N . TRP A 1 191 ? 10.572 -3.923 -19.775 1.00 91.44 191 TRP A N 1
ATOM 1408 C CA . TRP A 1 191 ? 10.125 -4.115 -21.146 1.00 91.44 191 TRP A CA 1
ATOM 1409 C C . TRP A 1 191 ? 11.303 -4.134 -22.129 1.00 91.44 191 TRP A C 1
ATOM 1411 O O . TRP A 1 191 ? 11.826 -3.084 -22.525 1.00 91.44 191 TRP A O 1
ATOM 1421 N N . GLY A 1 192 ? 11.641 -5.346 -22.576 1.00 80.31 192 GLY A N 1
ATOM 1422 C CA . GLY A 1 192 ? 12.565 -5.631 -23.675 1.00 80.31 192 GLY A CA 1
ATOM 1423 C C . GLY A 1 192 ? 14.057 -5.497 -23.342 1.00 80.31 192 GLY A C 1
ATOM 1424 O O . GLY A 1 192 ? 14.468 -4.769 -22.442 1.00 80.31 192 GLY A O 1
ATOM 1425 N N . GLU A 1 193 ? 14.897 -6.164 -24.137 1.00 62.06 193 GLU A N 1
ATOM 1426 C CA . GLU A 1 193 ? 16.353 -5.985 -24.112 1.00 62.06 193 GLU A CA 1
ATOM 1427 C C . GLU A 1 193 ? 16.724 -4.694 -24.855 1.00 62.06 193 GLU A C 1
ATOM 1429 O O . GLU A 1 193 ? 17.013 -4.684 -26.053 1.00 62.06 193 GLU A O 1
ATOM 1434 N N . THR A 1 194 ? 16.646 -3.548 -24.180 1.00 59.34 194 THR A N 1
ATOM 1435 C CA . THR A 1 194 ? 16.988 -2.270 -24.815 1.00 59.34 194 THR A CA 1
ATOM 1436 C C . THR A 1 194 ? 18.456 -1.906 -24.612 1.00 59.34 194 THR A C 1
ATOM 1438 O O . THR A 1 194 ? 18.927 -1.830 -23.485 1.00 59.34 194 THR A O 1
ATOM 1441 N N . VAL A 1 195 ? 19.148 -1.533 -25.695 1.00 59.16 195 VAL A N 1
ATOM 1442 C CA . VAL A 1 195 ? 20.524 -0.977 -25.704 1.00 59.16 195 VAL A CA 1
ATOM 1443 C C . VAL A 1 195 ? 20.614 0.461 -25.134 1.00 59.16 195 VAL A C 1
ATOM 1445 O O . VAL A 1 195 ? 21.588 1.173 -25.365 1.00 59.16 195 VAL A O 1
ATOM 1448 N N . GLY A 1 196 ? 19.579 0.922 -24.423 1.00 67.69 196 GLY A N 1
ATOM 1449 C CA . GLY A 1 196 ? 19.426 2.283 -23.895 1.00 67.69 196 GLY A CA 1
ATOM 1450 C C . GLY A 1 196 ? 18.830 2.285 -22.484 1.00 67.69 196 GLY A C 1
ATOM 1451 O O . GLY A 1 196 ? 18.856 1.267 -21.804 1.00 67.69 196 GLY A O 1
ATOM 1452 N N . SER A 1 197 ? 18.294 3.423 -22.027 1.00 78.50 197 SER A N 1
ATOM 1453 C CA . SER A 1 197 ? 17.702 3.515 -20.683 1.00 78.50 197 SER A CA 1
ATOM 1454 C C . SER A 1 197 ? 16.566 2.507 -20.498 1.00 78.50 197 SER A C 1
ATOM 1456 O O . SER A 1 197 ? 15.622 2.512 -21.297 1.00 78.50 197 SER A O 1
ATOM 1458 N N . THR A 1 198 ? 16.650 1.714 -19.423 1.00 89.25 198 THR A N 1
ATOM 1459 C CA . THR A 1 198 ? 15.670 0.693 -19.033 1.00 89.25 198 THR A CA 1
ATOM 1460 C C . THR A 1 198 ? 14.246 1.223 -19.130 1.00 89.25 198 THR A C 1
ATOM 1462 O O . THR A 1 198 ? 13.937 2.310 -18.624 1.00 89.25 198 THR A O 1
ATOM 1465 N N . ARG A 1 199 ? 13.386 0.447 -19.790 1.00 95.06 199 ARG A N 1
ATOM 1466 C CA . ARG A 1 199 ? 11.939 0.639 -19.758 1.00 95.06 199 ARG A CA 1
ATOM 1467 C C . ARG A 1 199 ? 11.334 -0.339 -18.771 1.00 95.06 199 ARG A C 1
ATOM 1469 O O . ARG A 1 199 ? 11.697 -1.510 -18.761 1.00 95.06 199 ARG A O 1
ATOM 1476 N N . TYR A 1 200 ? 10.420 0.168 -17.971 1.00 96.75 200 TYR A N 1
ATOM 1477 C CA . TYR A 1 200 ? 9.662 -0.600 -16.999 1.00 96.75 200 TYR A CA 1
ATOM 1478 C C . TYR A 1 200 ? 8.338 -1.013 -17.618 1.00 96.75 200 TYR A C 1
ATOM 1480 O O . TYR A 1 200 ? 7.795 -0.255 -18.415 1.00 96.75 200 TYR A O 1
ATOM 1488 N N . ASP A 1 201 ? 7.847 -2.197 -17.288 1.00 97.19 201 ASP A N 1
ATOM 1489 C CA . ASP A 1 201 ? 6.532 -2.670 -17.696 1.00 97.19 201 ASP A CA 1
ATOM 1490 C C . ASP A 1 201 ? 5.538 -2.422 -16.560 1.00 97.19 201 ASP A C 1
ATOM 1492 O O . ASP A 1 201 ? 5.462 -3.190 -15.603 1.00 97.19 201 ASP A O 1
ATOM 1496 N N . LEU A 1 202 ? 4.787 -1.321 -16.653 1.00 97.44 202 LEU A N 1
ATOM 1497 C CA . LEU A 1 202 ? 3.751 -1.001 -15.669 1.00 97.44 202 LEU A CA 1
ATOM 1498 C C . LEU A 1 202 ? 2.475 -1.828 -15.870 1.00 97.44 202 LEU A C 1
ATOM 1500 O O . LEU A 1 202 ? 1.591 -1.782 -15.023 1.00 97.44 202 LEU A O 1
ATOM 1504 N N . THR A 1 203 ? 2.357 -2.591 -16.963 1.00 96.75 203 THR A N 1
ATOM 1505 C CA . THR A 1 203 ? 1.230 -3.522 -17.150 1.00 96.75 203 THR A CA 1
ATOM 1506 C C . THR A 1 203 ? 1.385 -4.784 -16.304 1.00 96.75 203 THR A C 1
ATOM 1508 O O . THR A 1 203 ? 0.389 -5.436 -16.002 1.00 96.75 203 THR A O 1
ATOM 1511 N N . ALA A 1 204 ? 2.616 -5.079 -15.879 1.00 96.62 204 ALA A N 1
ATOM 1512 C CA . ALA A 1 204 ? 2.961 -6.132 -14.931 1.00 96.62 204 ALA A CA 1
ATOM 1513 C C . ALA A 1 204 ? 3.048 -5.626 -13.476 1.00 96.62 204 ALA A C 1
ATOM 1515 O O . ALA A 1 204 ? 3.553 -6.341 -12.617 1.00 96.62 204 ALA A O 1
ATOM 1516 N N . TYR A 1 205 ? 2.609 -4.391 -13.193 1.00 97.94 205 TYR A N 1
ATOM 1517 C CA . TYR A 1 205 ? 2.623 -3.852 -11.833 1.00 97.94 205 TYR A CA 1
ATOM 1518 C C . TYR A 1 205 ? 1.696 -4.664 -10.919 1.00 97.94 205 TYR A C 1
ATOM 1520 O O . TYR A 1 205 ? 0.490 -4.731 -11.159 1.00 97.94 205 TYR A O 1
ATOM 1528 N N . ASP A 1 206 ? 2.269 -5.245 -9.868 1.00 97.12 206 ASP A N 1
ATOM 1529 C CA . ASP A 1 206 ? 1.569 -5.943 -8.795 1.00 97.12 206 ASP A CA 1
ATOM 1530 C C . ASP A 1 206 ? 1.406 -4.994 -7.591 1.00 97.12 206 ASP A C 1
ATOM 1532 O O . ASP A 1 206 ? 2.349 -4.792 -6.810 1.00 97.12 206 ASP A O 1
ATOM 1536 N N . PRO A 1 207 ? 0.223 -4.376 -7.426 1.00 96.00 207 PRO A N 1
ATOM 1537 C CA . PRO A 1 207 ? 0.006 -3.420 -6.353 1.00 96.00 207 PRO A CA 1
ATOM 1538 C C . PRO A 1 207 ? -0.087 -4.084 -4.974 1.00 96.00 207 PRO A C 1
ATOM 1540 O O . PRO A 1 207 ? 0.234 -3.444 -3.973 1.00 96.00 207 PRO A O 1
ATOM 1543 N N . ASP A 1 208 ? -0.490 -5.353 -4.899 1.00 93.56 208 ASP A N 1
ATOM 1544 C CA . ASP A 1 208 ? -0.600 -6.075 -3.632 1.00 93.56 208 ASP A CA 1
ATOM 1545 C C . ASP A 1 208 ? 0.803 -6.444 -3.130 1.00 93.56 208 ASP A C 1
ATOM 1547 O O . ASP A 1 208 ? 1.121 -6.283 -1.947 1.00 93.56 208 ASP A O 1
ATOM 1551 N N . ARG A 1 209 ? 1.703 -6.829 -4.044 1.00 95.00 209 ARG A N 1
ATOM 1552 C CA . ARG A 1 209 ? 3.122 -7.000 -3.720 1.00 95.00 209 ARG A CA 1
ATOM 1553 C C . ARG A 1 209 ? 3.793 -5.678 -3.363 1.00 95.00 209 ARG A C 1
ATOM 1555 O O . ARG A 1 209 ? 4.605 -5.663 -2.438 1.00 95.00 209 ARG A O 1
ATOM 1562 N N . MET A 1 210 ? 3.452 -4.575 -4.035 1.00 97.12 210 MET A N 1
ATOM 1563 C CA . MET A 1 210 ? 3.965 -3.247 -3.677 1.00 97.12 210 MET A CA 1
ATOM 1564 C C . MET A 1 210 ? 3.545 -2.828 -2.265 1.00 97.12 210 MET A C 1
ATOM 1566 O O . MET A 1 210 ? 4.368 -2.316 -1.503 1.00 97.12 210 MET A O 1
ATOM 1570 N N . TRP A 1 211 ? 2.290 -3.090 -1.897 1.00 95.50 211 TRP A N 1
ATOM 1571 C CA . TRP A 1 211 ? 1.795 -2.866 -0.542 1.00 95.50 211 TRP A CA 1
ATOM 1572 C C . TRP A 1 211 ? 2.595 -3.679 0.481 1.00 95.50 211 TRP A C 1
ATOM 1574 O O . TRP A 1 211 ? 3.121 -3.114 1.438 1.00 95.50 211 TRP A O 1
ATOM 1584 N N . ALA A 1 212 ? 2.798 -4.976 0.228 1.00 93.81 212 ALA A N 1
ATOM 1585 C CA . ALA A 1 212 ? 3.562 -5.840 1.126 1.00 93.81 212 ALA A CA 1
ATOM 1586 C C . ALA A 1 212 ? 5.041 -5.419 1.255 1.00 93.81 212 ALA A C 1
ATOM 1588 O O . ALA A 1 212 ? 5.616 -5.540 2.336 1.00 93.81 212 ALA A O 1
ATOM 1589 N N . VAL A 1 213 ? 5.665 -4.903 0.182 1.00 95.88 213 VAL A N 1
ATOM 1590 C CA . VAL A 1 213 ? 7.006 -4.287 0.251 1.00 95.88 213 VAL A CA 1
ATOM 1591 C C . VAL A 1 213 ? 6.998 -3.098 1.210 1.00 95.88 213 VAL A C 1
ATOM 1593 O O . VAL A 1 213 ? 7.880 -3.012 2.061 1.00 95.88 213 VAL A O 1
ATOM 1596 N N . GLY A 1 214 ? 6.031 -2.188 1.070 1.00 95.44 214 GLY A N 1
ATOM 1597 C CA . GLY A 1 214 ? 5.920 -1.010 1.929 1.00 95.44 214 GLY A CA 1
ATOM 1598 C C . GLY A 1 214 ? 5.750 -1.384 3.399 1.00 95.44 214 GLY A C 1
ATOM 1599 O O . GLY A 1 214 ? 6.535 -0.934 4.232 1.00 95.44 214 GLY A O 1
ATOM 1600 N N . ALA A 1 215 ? 4.817 -2.295 3.682 1.00 92.62 215 ALA A N 1
ATOM 1601 C CA . ALA A 1 215 ? 4.519 -2.764 5.031 1.00 92.62 215 ALA A CA 1
ATOM 1602 C C . ALA A 1 215 ? 5.737 -3.431 5.693 1.00 92.62 215 ALA A C 1
ATOM 1604 O O . ALA A 1 215 ? 6.098 -3.108 6.819 1.00 92.62 215 ALA A O 1
ATOM 1605 N N . ALA A 1 216 ? 6.456 -4.295 4.968 1.00 93.31 216 ALA A N 1
ATOM 1606 C CA . ALA A 1 216 ? 7.676 -4.919 5.485 1.00 93.31 216 ALA A CA 1
ATOM 1607 C C . ALA A 1 216 ? 8.829 -3.920 5.725 1.00 93.31 216 ALA A C 1
ATOM 1609 O O . ALA A 1 216 ? 9.742 -4.190 6.505 1.00 93.31 216 ALA A O 1
ATOM 1610 N N . LEU A 1 217 ? 8.841 -2.777 5.033 1.00 93.56 217 LEU A N 1
ATOM 1611 C CA . LEU A 1 217 ? 9.873 -1.751 5.201 1.00 93.56 217 LEU A CA 1
ATOM 1612 C C . LEU A 1 217 ? 9.556 -0.765 6.330 1.00 93.56 217 LEU A C 1
ATOM 1614 O O . LEU A 1 217 ? 10.512 -0.264 6.940 1.00 93.56 217 LEU A O 1
ATOM 1618 N N . ALA A 1 218 ? 8.273 -0.507 6.600 1.00 89.88 218 ALA A N 1
ATOM 1619 C CA . ALA A 1 218 ? 7.804 0.321 7.711 1.00 89.88 218 ALA A CA 1
ATOM 1620 C C . ALA A 1 218 ? 8.276 -0.259 9.055 1.00 89.88 218 ALA A C 1
ATOM 1622 O O . ALA A 1 218 ? 9.069 0.376 9.751 1.00 89.88 218 ALA A O 1
ATOM 1623 N N . THR A 1 219 ? 7.974 -1.533 9.301 1.00 85.19 219 THR A N 1
ATOM 1624 C CA . THR A 1 219 ? 8.367 -2.274 10.516 1.00 85.19 219 THR A CA 1
ATOM 1625 C C . THR A 1 219 ? 9.885 -2.300 10.733 1.00 85.19 219 THR A C 1
ATOM 1627 O O . THR A 1 219 ? 10.393 -2.065 11.826 1.00 85.19 219 THR A O 1
ATOM 1630 N N . SER A 1 220 ? 10.660 -2.482 9.657 1.00 76.06 220 SER A N 1
ATOM 1631 C CA . SER A 1 220 ? 12.130 -2.528 9.723 1.00 76.06 220 SER A CA 1
ATOM 1632 C C . SER A 1 220 ? 12.802 -1.184 10.046 1.00 76.06 220 SER A C 1
ATOM 1634 O O . SER A 1 220 ? 14.035 -1.119 10.188 1.00 76.06 220 SER A O 1
ATOM 1636 N N . SER A 1 221 ? 12.044 -0.086 10.008 1.00 62.22 221 SER A N 1
ATOM 1637 C CA . SER A 1 221 ? 12.541 1.255 10.317 1.00 62.22 221 SER A CA 1
ATOM 1638 C C . SER A 1 221 ? 12.326 1.590 11.791 1.00 62.22 221 SER A C 1
ATOM 1640 O O . SER A 1 221 ? 13.255 2.113 12.398 1.00 62.22 221 SER A O 1
ATOM 1642 N N . GLU A 1 222 ? 11.206 1.165 12.376 1.00 56.09 222 GLU A N 1
ATOM 1643 C CA . GLU A 1 222 ? 10.880 1.356 13.797 1.00 56.09 222 GLU A CA 1
ATOM 1644 C C . GLU A 1 222 ? 11.829 0.588 14.733 1.00 56.09 222 GLU A C 1
ATOM 1646 O O . GLU A 1 222 ? 12.305 1.144 15.722 1.00 56.09 222 GLU A O 1
ATOM 1651 N N . GLU A 1 223 ? 12.225 -0.641 14.372 1.00 53.31 223 GLU A N 1
ATOM 1652 C CA . GLU A 1 223 ? 13.214 -1.427 15.136 1.00 53.31 223 GLU A CA 1
ATOM 1653 C C . GLU A 1 223 ? 14.562 -0.701 15.304 1.00 53.31 223 GLU A C 1
ATOM 1655 O O . GLU A 1 223 ? 15.294 -0.952 16.257 1.00 53.31 223 GLU A O 1
ATOM 1660 N N . ARG A 1 224 ? 14.916 0.204 14.381 1.00 52.38 224 ARG A N 1
ATOM 1661 C CA . ARG A 1 224 ? 16.203 0.917 14.403 1.00 52.38 224 ARG A CA 1
ATOM 1662 C C . ARG A 1 224 ? 16.157 2.253 15.128 1.00 52.38 224 ARG A C 1
ATOM 1664 O O . ARG A 1 224 ? 17.195 2.663 15.639 1.00 52.38 224 ARG A O 1
ATOM 1671 N N . ASP A 1 225 ? 14.997 2.895 15.195 1.00 46.31 225 ASP A N 1
ATOM 1672 C CA . ASP A 1 225 ? 14.835 4.124 15.974 1.00 46.31 225 ASP A CA 1
ATOM 1673 C C . ASP A 1 225 ? 14.796 3.798 17.485 1.00 46.31 225 ASP A C 1
ATOM 1675 O O . ASP A 1 225 ? 15.384 4.521 18.289 1.00 46.31 225 ASP A O 1
ATOM 1679 N N . ALA A 1 226 ? 14.245 2.638 17.871 1.00 47.16 226 ALA A N 1
ATOM 1680 C CA . ALA A 1 226 ? 14.277 2.141 19.254 1.00 47.16 226 ALA A CA 1
ATOM 1681 C C . ALA A 1 226 ? 15.692 1.754 19.751 1.00 47.16 226 ALA A C 1
ATOM 1683 O O . ALA A 1 226 ? 16.024 1.944 20.929 1.00 47.16 226 ALA A O 1
ATOM 1684 N N . ASP A 1 227 ? 16.540 1.235 18.855 1.00 43.50 227 ASP A N 1
ATOM 1685 C CA . ASP A 1 227 ? 17.935 0.881 19.155 1.00 43.50 227 ASP A CA 1
ATOM 1686 C C . ASP A 1 227 ? 18.852 2.120 19.266 1.00 43.50 227 ASP A C 1
ATOM 1688 O O . ASP A 1 227 ? 19.792 2.113 20.065 1.00 43.50 227 ASP A O 1
ATOM 1692 N N . ASP A 1 228 ? 18.582 3.196 18.513 1.00 40.78 228 ASP A N 1
ATOM 1693 C CA . ASP A 1 228 ? 19.356 4.453 18.563 1.00 40.78 228 ASP A CA 1
ATOM 1694 C C . ASP A 1 228 ? 18.987 5.309 19.796 1.00 40.78 228 ASP A C 1
ATOM 1696 O O . ASP A 1 228 ? 19.857 5.916 20.428 1.00 40.78 228 ASP A O 1
ATOM 1700 N N . GLU A 1 229 ? 17.718 5.284 20.230 1.00 41.47 229 GLU A N 1
ATOM 1701 C CA . GLU A 1 229 ? 17.272 5.957 21.462 1.00 41.47 229 GLU A CA 1
ATOM 1702 C C . GLU A 1 229 ? 17.806 5.262 22.732 1.00 41.47 229 GLU A C 1
ATOM 1704 O O . GLU A 1 229 ? 18.181 5.920 23.705 1.00 41.47 229 GLU A O 1
ATOM 1709 N N . SER A 1 230 ? 17.970 3.934 22.705 1.00 46.72 230 SER A N 1
ATOM 1710 C CA . SER A 1 230 ? 18.570 3.176 23.816 1.00 46.72 230 SER A CA 1
ATOM 1711 C C . SER A 1 230 ? 20.090 3.369 23.949 1.00 46.72 230 SER A C 1
ATOM 1713 O O . SER A 1 230 ? 20.652 3.097 25.012 1.00 46.72 230 SER A O 1
ATOM 1715 N N . ALA A 1 231 ? 20.774 3.853 22.907 1.00 49.69 231 ALA A N 1
ATOM 1716 C CA . ALA A 1 231 ? 22.228 4.034 22.898 1.00 49.69 231 ALA A CA 1
ATOM 1717 C C . ALA A 1 231 ? 22.705 5.383 23.482 1.00 49.69 231 ALA A C 1
ATOM 1719 O O . ALA A 1 231 ? 23.910 5.581 23.643 1.00 49.69 231 ALA A O 1
ATOM 1720 N N . THR A 1 232 ? 21.796 6.306 23.824 1.00 46.88 232 THR A N 1
ATOM 1721 C CA . THR A 1 232 ? 22.144 7.659 24.315 1.00 46.88 232 THR A CA 1
ATOM 1722 C C . THR A 1 232 ? 21.984 7.867 25.825 1.00 46.88 232 THR A C 1
ATOM 1724 O O . THR A 1 232 ? 22.307 8.944 26.327 1.00 46.88 232 THR A O 1
ATOM 1727 N N . VAL A 1 233 ? 21.584 6.844 26.587 1.00 51.00 233 VAL A N 1
ATOM 1728 C CA . VAL A 1 233 ? 21.501 6.916 28.057 1.00 51.00 233 VAL A CA 1
ATOM 1729 C C . VAL A 1 233 ? 22.634 6.106 28.686 1.00 51.00 233 VAL A C 1
ATOM 1731 O O . VAL A 1 233 ? 22.466 4.943 29.045 1.00 51.00 233 VAL A O 1
ATOM 1734 N N . GLY A 1 234 ? 23.804 6.728 28.835 1.00 46.72 234 GLY A N 1
ATOM 1735 C CA . GLY A 1 234 ? 24.870 6.163 29.660 1.00 46.72 234 GLY A CA 1
ATOM 1736 C C . GLY A 1 234 ? 26.269 6.679 29.358 1.00 46.72 234 GLY A C 1
ATOM 1737 O O . GLY A 1 234 ? 27.084 5.917 28.853 1.00 46.72 234 GLY A O 1
ATOM 1738 N N . ASP A 1 235 ? 26.552 7.931 29.717 1.00 44.34 235 ASP A N 1
ATOM 1739 C CA . ASP A 1 235 ? 27.867 8.291 30.265 1.00 44.34 235 ASP A CA 1
ATOM 1740 C C . ASP A 1 235 ? 27.712 9.561 31.124 1.00 44.34 235 ASP A C 1
ATOM 1742 O O . ASP A 1 235 ? 27.587 10.670 30.603 1.00 44.34 235 ASP A O 1
ATOM 1746 N N . ASP A 1 236 ? 27.643 9.362 32.442 1.00 42.69 236 ASP A N 1
ATOM 1747 C CA . ASP A 1 236 ? 27.870 10.369 33.491 1.00 42.69 236 ASP A CA 1
ATOM 1748 C C . ASP A 1 236 ? 28.729 9.707 34.584 1.00 42.69 236 ASP A C 1
ATOM 1750 O O . ASP A 1 236 ? 28.341 8.605 35.053 1.00 42.69 236 ASP A O 1
#

Radius of gyration: 21.91 Å; chains: 1; bounding box: 52×42×63 Å

Secondary structure (DSSP, 8-state):
---------S-S---EEETTTTEEE----TT--HHHHHHHHHHHHHH--SSPPEEEES--HHHHHHH-HHHHHHHHHHHHT-TT-SEEEE-----GGGHHHHHHH--GGG--S---SHHHHHHHHHHHH-HHHHHHHHHHHHHHHHHHHH---SS-BHHHHHTT-SS-SS-HHHHHHHHHHHHHTTSSEE-S--SSS-BEEGGG--HHHHHHHHHHHHHHHHHHHHHHHHTSS---

Sequence (236 aa):
MVSASDTTRGAVGTTQVVPSRRLAYTMLDGSTDLDSVADAVSAHVVDVEGAAPSVVVDDVTPVLVDRGLDATGSFVAALGSLSDVAEVVVGCSYRLEAAADVRSLFDPTDVSDPVDHPVTGALDRLRRDDPTTFGYVRRHWAEARDGIERCTRNYPQSKQVHAALSDPATTPRTLGATLSGLVRLDVLDTWGETVGSTRYDLTAYDPDRMWAVGAALATSSEERDADDESATVGDD